Protein 3CNL (pdb70)

B-factor: mean 34.76, std 10.93, range [17.25, 78.48]

Structure (mmCIF, N/CA/C/O backbone):
data_3CNL
#
_entry.id   3CNL
#
_cell.length_a   35.132
_cell.length_b   75.150
_cell.length_c   104.919
_cell.angle_alpha   90.000
_cell.angle_beta   90.000
_cell.angle_gamma   90.000
#
_symmetry.space_group_name_H-M   'P 21 21 21'
#
loop_
_entity.id
_entity.type
_entity.pdbx_description
1 polymer 'Putative uncharacterized protein'
2 non-polymer 'PHOSPHOAMINOPHOSPHONIC ACID-GUANYLATE ESTER'
3 water water
#
loop_
_atom_site.group_PDB
_atom_site.id
_atom_site.type_symbol
_atom_site.label_atom_id
_atom_site.label_alt_id
_atom_site.label_comp_id
_atom_site.label_asym_id
_atom_site.label_entity_id
_atom_site.label_seq_id
_atom_site.pdbx_PDB_ins_code
_atom_site.Cartn_x
_atom_site.Cartn_y
_atom_site.Cartn_z
_atom_site.occupancy
_atom_site.B_iso_or_equiv
_atom_site.auth_seq_id
_atom_site.auth_comp_id
_atom_site.auth_asym_id
_atom_site.auth_atom_id
_atom_site.pdbx_PDB_model_num
ATOM 1 N N . GLU A 1 9 ? 0.922 8.194 19.059 1.00 69.05 9 GLU A N 1
ATOM 2 C CA . GLU A 1 9 ? 2.266 8.775 19.358 1.00 69.11 9 GLU A CA 1
ATOM 3 C C . GLU A 1 9 ? 2.178 9.924 20.361 1.00 69.08 9 GLU A C 1
ATOM 4 O O . GLU A 1 9 ? 3.067 10.093 21.205 1.00 69.15 9 GLU A O 1
ATOM 10 N N . LYS A 1 10 ? 1.100 10.702 20.255 1.00 68.81 10 LYS A N 1
ATOM 11 C CA . LYS A 1 10 ? 0.838 11.865 21.118 1.00 68.61 10 LYS A CA 1
ATOM 12 C C . LYS A 1 10 ? 0.743 11.571 22.623 1.00 68.37 10 LYS A C 1
ATOM 13 O O . LYS A 1 10 ? 0.856 12.484 23.444 1.00 6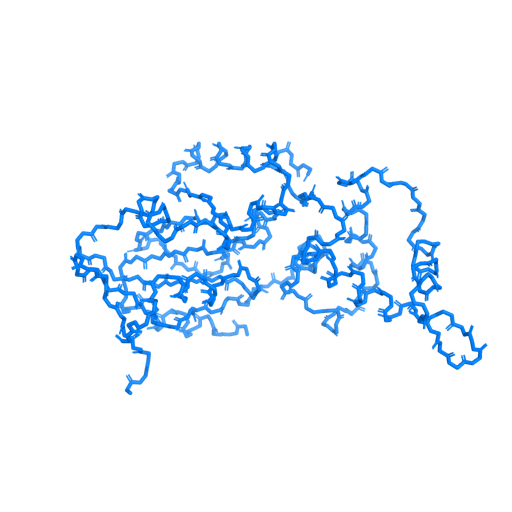8.37 10 LYS A O 1
ATOM 19 N N . ALA A 1 11 ? 0.564 10.297 22.976 1.00 68.14 11 ALA A N 1
ATOM 20 C CA . ALA A 1 11 ? 0.508 9.865 24.376 1.00 67.68 11 ALA A CA 1
ATOM 21 C C . ALA A 1 11 ? 1.375 8.616 24.661 1.00 67.51 11 ALA A C 1
ATOM 22 O O . ALA A 1 11 ? 0.946 7.506 24.328 1.00 67.64 11 ALA A O 1
ATOM 24 N N . LYS A 1 12 ? 2.583 8.738 25.237 1.00 66.92 12 LYS A N 1
ATOM 25 C CA . LYS A 1 12 ? 3.375 9.970 25.523 1.00 66.32 12 LYS A CA 1
ATOM 26 C C . LYS A 1 12 ? 2.862 10.929 26.615 1.00 65.80 12 LYS A C 1
ATOM 27 O O . LYS A 1 12 ? 3.494 11.040 27.670 1.00 65.66 12 LYS A O 1
ATOM 33 N N . ARG A 1 13 ? 1.752 11.626 26.362 1.00 65.04 13 ARG A N 1
ATOM 34 C CA . ARG A 1 13 ? 1.090 12.418 27.403 1.00 64.62 13 ARG A CA 1
ATOM 35 C C . ARG A 1 13 ? 0.534 11.488 28.491 1.00 63.35 13 ARG A C 1
ATOM 36 O O . ARG A 1 13 ? 0.511 11.839 29.675 1.00 63.33 13 ARG A O 1
ATOM 44 N N . GLN A 1 14 ? 0.102 10.300 28.068 1.00 61.94 14 GLN A N 1
ATOM 45 C CA . GLN A 1 14 ? -0.394 9.268 28.965 1.00 60.77 14 GLN A CA 1
ATOM 46 C C . GLN A 1 14 ? 0.759 8.653 29.757 1.00 59.09 14 GLN A C 1
ATOM 47 O O . GLN A 1 14 ? 0.605 8.372 30.941 1.00 58.97 14 GLN A O 1
ATOM 53 N N . ILE A 1 15 ? 1.905 8.449 29.104 1.00 57.43 15 ILE A N 1
ATOM 54 C CA . ILE A 1 15 ? 3.112 7.980 29.794 1.00 55.71 15 ILE A CA 1
ATOM 55 C C . ILE A 1 15 ? 3.439 8.927 30.948 1.00 54.53 15 ILE A C 1
ATOM 56 O O . ILE A 1 15 ? 3.742 8.471 32.042 1.00 54.27 15 ILE A O 1
ATOM 61 N N . LYS A 1 16 ? 3.355 10.236 30.698 1.00 53.24 16 LYS A N 1
ATOM 62 C CA . LYS A 1 16 ? 3.512 11.255 31.745 1.00 51.99 16 LYS A CA 1
ATOM 63 C C . LYS A 1 16 ? 2.506 11.086 32.893 1.00 50.59 16 LYS A C 1
ATOM 64 O O . LYS A 1 16 ? 2.867 11.226 34.055 1.00 50.53 16 LYS A O 1
ATOM 70 N N . ASP A 1 17 ? 1.256 10.769 32.560 1.00 49.15 17 ASP A N 1
ATOM 71 C CA . ASP A 1 17 ? 0.231 10.479 33.571 1.00 47.76 17 ASP A CA 1
ATOM 72 C C . ASP A 1 17 ? 0.552 9.217 34.361 1.00 46.31 17 ASP A C 1
ATOM 73 O O . ASP A 1 17 ? 0.241 9.122 35.553 1.00 46.29 17 ASP A O 1
ATOM 78 N N . LEU A 1 18 ? 1.160 8.236 33.702 1.00 44.35 18 LEU A N 1
ATOM 79 C CA . LEU A 1 18 ? 1.500 6.985 34.388 1.00 42.65 18 LEU A CA 1
ATOM 80 C C . LEU A 1 18 ? 2.731 7.198 35.257 1.00 41.29 18 LEU A C 1
ATOM 81 O O . LEU A 1 18 ? 2.841 6.616 36.331 1.00 40.83 18 LEU A O 1
ATOM 86 N N . LEU A 1 19 ? 3.637 8.047 34.780 1.00 40.06 19 LEU A N 1
ATOM 87 C CA . LEU A 1 19 ? 4.902 8.346 35.454 1.00 39.43 19 LEU A CA 1
ATOM 88 C C . LEU A 1 19 ? 4.703 9.002 36.810 1.00 39.19 19 LEU A C 1
ATOM 89 O O . LEU A 1 19 ? 5.519 8.817 37.718 1.00 38.99 19 LEU A O 1
ATOM 94 N N . ARG A 1 20 ? 3.625 9.774 36.949 1.00 38.54 20 ARG A N 1
ATOM 95 C CA . ARG A 1 20 ? 3.373 10.495 38.198 1.00 38.37 20 ARG A CA 1
ATOM 96 C C . ARG A 1 20 ? 3.085 9.537 39.352 1.00 37.32 20 ARG A C 1
ATOM 97 O O . ARG A 1 20 ? 3.264 9.886 40.515 1.00 37.27 20 ARG A O 1
ATOM 105 N N . LEU A 1 21 ? 2.637 8.327 39.012 1.00 36.00 21 LEU A N 1
ATOM 106 C CA . LEU A 1 21 ? 2.314 7.302 40.007 1.00 34.64 21 LEU A CA 1
ATOM 107 C C . LEU A 1 21 ? 3.542 6.594 40.578 1.00 33.32 21 LEU A C 1
ATOM 108 O O . LEU A 1 21 ? 3.443 5.872 41.583 1.00 32.20 21 LEU A O 1
ATOM 113 N N . VAL A 1 22 ? 4.698 6.791 39.943 1.00 32.06 22 VAL A N 1
ATOM 114 C CA . VAL A 1 22 ? 5.856 5.932 40.216 1.00 30.75 22 VAL A CA 1
ATOM 115 C C . VAL A 1 22 ? 7.102 6.697 40.554 1.00 29.78 22 VAL A C 1
ATOM 116 O O . VAL A 1 22 ? 7.193 7.887 40.300 1.00 30.30 22 VAL A O 1
ATOM 120 N N . ASN A 1 23 ? 8.074 5.991 41.117 1.00 28.88 23 ASN A N 1
ATOM 121 C CA . ASN A 1 23 ? 9.369 6.564 41.439 1.00 28.13 23 ASN A CA 1
ATOM 122 C C . ASN A 1 23 ? 10.511 5.797 40.767 1.00 27.56 23 ASN A C 1
ATOM 123 O O . ASN A 1 23 ? 11.664 6.204 40.854 1.00 27.54 23 ASN A O 1
ATOM 128 N N . THR A 1 24 ? 10.158 4.694 40.101 1.00 26.72 24 THR A N 1
ATOM 129 C CA . THR A 1 24 ? 11.098 3.815 39.420 1.00 26.10 24 THR A CA 1
ATOM 130 C C . THR A 1 24 ? 10.527 3.396 38.048 1.00 25.79 24 THR A C 1
ATOM 131 O O . THR A 1 24 ? 9.319 3.190 37.907 1.00 25.22 24 THR A O 1
ATOM 135 N N . VAL A 1 25 ? 11.421 3.264 37.065 1.00 25.37 25 VAL A N 1
ATOM 136 C CA . VAL A 1 25 ? 11.110 2.903 35.680 1.00 24.65 25 VAL A CA 1
ATOM 137 C C . VAL A 1 25 ? 12.051 1.785 35.215 1.00 24.58 25 VAL A C 1
ATOM 138 O O . VAL A 1 25 ? 13.281 1.935 35.281 1.00 23.01 25 VAL A O 1
ATOM 142 N N . VAL A 1 26 ? 11.453 0.682 34.753 1.00 23.95 26 VAL A N 1
ATOM 143 C CA . VAL A 1 26 ? 12.177 -0.388 34.060 1.00 23.79 26 VAL A CA 1
ATOM 144 C C . VAL A 1 26 ? 11.917 -0.224 32.558 1.00 23.53 26 VAL A C 1
ATOM 145 O O . VAL A 1 26 ? 10.788 -0.415 32.060 1.00 22.58 26 VAL A O 1
ATOM 149 N N . GLU A 1 27 ? 12.962 0.198 31.860 1.00 23.54 27 GLU A N 1
ATOM 150 C CA . GLU A 1 27 ? 12.908 0.384 30.419 1.00 23.91 27 GLU A CA 1
ATOM 151 C C . GLU A 1 27 ? 13.260 -0.945 29.741 1.00 22.95 27 GLU A C 1
ATOM 152 O O . GLU A 1 27 ? 14.404 -1.417 29.790 1.00 22.49 27 GLU A O 1
ATOM 158 N N . VAL A 1 28 ? 12.251 -1.554 29.133 1.00 21.86 28 VAL A N 1
ATOM 159 C CA . VAL A 1 28 ? 12.413 -2.844 28.473 1.00 21.54 28 VAL A CA 1
ATOM 160 C C . VAL A 1 28 ? 12.808 -2.635 26.995 1.00 21.06 28 VAL A C 1
ATOM 161 O O . VAL A 1 28 ? 11.984 -2.228 26.153 1.00 20.68 28 VAL A O 1
ATOM 165 N N . ARG A 1 29 ? 14.081 -2.921 26.714 1.00 19.41 29 ARG A N 1
ATOM 166 C CA . ARG A 1 29 ? 14.665 -2.784 25.389 1.00 18.64 29 ARG A CA 1
ATOM 167 C C . ARG A 1 29 ? 14.959 -4.174 24.855 1.00 19.11 29 ARG A C 1
ATOM 168 O O . ARG A 1 29 ? 15.013 -5.120 25.629 1.00 19.06 29 ARG A O 1
ATOM 176 N N . ASP A 1 30 ? 15.140 -4.289 23.545 1.00 19.81 30 ASP A N 1
ATOM 177 C CA . ASP A 1 30 ? 15.597 -5.528 22.907 1.00 20.73 30 ASP A CA 1
ATOM 178 C C . ASP A 1 30 ? 17.128 -5.417 22.883 1.00 20.64 30 ASP A C 1
ATOM 179 O O . ASP A 1 30 ? 17.664 -4.410 22.435 1.00 21.42 30 ASP A O 1
ATOM 184 N N . ALA A 1 31 ? 17.826 -6.429 23.407 1.00 20.50 31 ALA A N 1
ATOM 185 C CA . ALA A 1 31 ? 19.297 -6.462 23.424 1.00 20.17 31 ALA A CA 1
ATOM 186 C C . ALA A 1 31 ? 19.907 -6.479 22.031 1.00 19.74 31 ALA A C 1
ATOM 187 O O . ALA A 1 31 ? 21.083 -6.141 21.846 1.00 19.57 31 ALA A O 1
ATOM 189 N N . ARG A 1 32 ? 19.129 -6.886 21.035 1.00 19.94 32 ARG A N 1
ATOM 190 C CA . ARG A 1 32 ? 19.654 -6.925 19.649 1.00 19.68 32 ARG A CA 1
ATOM 191 C C . ARG A 1 32 ? 19.737 -5.529 19.019 1.00 20.76 32 ARG A C 1
ATOM 192 O O . ARG A 1 32 ? 20.466 -5.291 18.028 1.00 20.60 32 ARG A O 1
ATOM 200 N N . ALA A 1 33 ? 18.985 -4.597 19.592 1.00 20.94 33 ALA A N 1
ATOM 201 C CA . ALA A 1 33 ? 18.955 -3.227 19.079 1.00 20.95 33 ALA A CA 1
ATOM 202 C C . ALA A 1 33 ? 18.720 -2.253 20.229 1.00 21.67 33 ALA A C 1
ATOM 203 O O . ALA A 1 33 ? 17.640 -1.694 20.327 1.00 22.02 33 ALA A O 1
ATOM 205 N N . PRO A 1 34 ? 19.704 -2.082 21.136 1.00 22.20 34 PRO A N 1
ATOM 206 C CA . PRO A 1 34 ? 19.489 -1.214 22.309 1.00 22.94 34 PRO A CA 1
ATOM 207 C C . PRO A 1 34 ? 19.268 0.266 22.076 1.00 23.75 34 PRO A C 1
ATOM 208 O O . PRO A 1 34 ? 18.598 0.892 22.901 1.00 24.09 34 PRO A O 1
ATOM 212 N N . PHE A 1 35 ? 19.830 0.843 21.009 1.00 24.71 35 PHE A N 1
ATOM 213 C CA . PHE A 1 35 ? 19.545 2.243 20.713 1.00 25.10 35 PHE A CA 1
ATOM 214 C C . PHE A 1 35 ? 18.166 2.353 20.062 1.00 24.46 35 PHE A C 1
ATOM 215 O O . PHE A 1 35 ? 17.328 3.156 20.486 1.00 24.00 35 PHE A O 1
ATOM 223 N N . ALA A 1 36 ? 17.914 1.519 19.058 1.00 22.94 36 ALA A N 1
ATOM 224 C CA . ALA A 1 36 ? 16.667 1.591 18.335 1.00 22.59 36 ALA A CA 1
ATOM 225 C C . ALA A 1 36 ? 15.490 1.478 19.274 1.00 22.45 36 ALA A C 1
ATOM 226 O O . ALA A 1 36 ? 14.517 2.214 19.110 1.00 22.75 36 ALA A O 1
ATOM 228 N N . THR A 1 37 ? 15.582 0.578 20.265 1.00 22.53 37 THR A N 1
ATOM 229 C CA . THR A 1 37 ? 14.473 0.287 21.189 1.00 22.92 37 THR A CA 1
ATOM 230 C C . THR A 1 37 ? 14.532 1.074 22.521 1.00 24.36 37 THR A C 1
ATOM 231 O O . THR A 1 37 ? 13.845 0.730 23.482 1.00 23.53 37 THR A O 1
ATOM 235 N N . SER A 1 38 ? 15.327 2.136 22.547 1.00 25.81 38 SER A N 1
ATOM 236 C CA . SER A 1 38 ? 15.424 3.005 23.710 1.00 28.56 38 SER A CA 1
ATOM 237 C C . SER A 1 38 ? 14.166 3.840 23.769 1.00 30.96 38 SER A C 1
ATOM 238 O O . SER A 1 38 ? 13.556 4.113 22.730 1.00 30.88 38 SER A O 1
ATOM 241 N N . ALA A 1 39 ? 13.777 4.275 24.964 1.00 34.11 39 ALA A N 1
ATOM 242 C CA . ALA A 1 39 ? 12.547 5.060 25.104 1.00 37.60 39 ALA A CA 1
ATOM 243 C C . ALA A 1 39 ? 12.817 6.551 24.930 1.00 40.43 39 ALA A C 1
ATOM 244 O O . ALA A 1 39 ? 12.449 7.363 25.783 1.00 41.66 39 ALA A O 1
ATOM 246 N N . TYR A 1 40 ? 13.481 6.901 23.833 1.00 43.18 40 TYR A N 1
ATOM 247 C CA . TYR A 1 40 ? 13.768 8.288 23.479 1.00 45.67 40 TYR A CA 1
ATOM 248 C C . TYR A 1 40 ? 12.449 9.037 23.297 1.00 46.59 40 TYR A C 1
ATOM 249 O O . TYR A 1 40 ? 11.505 8.513 22.701 1.00 46.97 40 TYR A O 1
ATOM 258 N N . GLY A 1 41 ? 12.378 10.253 23.833 1.00 47.63 41 GLY A N 1
ATOM 259 C CA . GLY A 1 41 ? 11.164 11.054 23.744 1.00 48.45 41 GLY A CA 1
ATOM 260 C C . GLY A 1 41 ? 10.572 11.346 25.106 1.00 49.31 41 GLY A C 1
ATOM 261 O O . GLY A 1 41 ? 10.148 12.476 25.371 1.00 49.99 41 GLY A O 1
ATOM 262 N N . VAL A 1 42 ? 10.546 10.334 25.972 1.00 49.57 42 VAL A N 1
ATOM 263 C CA . VAL A 1 42 ? 9.958 10.472 27.306 1.00 49.71 42 VAL A CA 1
ATOM 264 C C . VAL A 1 42 ? 11.046 10.707 28.371 1.00 49.61 42 VAL A C 1
ATOM 265 O O . VAL A 1 42 ? 12.119 10.107 28.328 1.00 49.66 42 VAL A O 1
ATOM 269 N N . ASP A 1 43 ? 10.761 11.619 29.295 1.00 49.46 43 ASP A N 1
ATOM 270 C CA . ASP A 1 43 ? 11.721 12.066 30.295 1.00 49.49 43 ASP A CA 1
ATOM 271 C C . ASP A 1 43 ? 11.606 11.208 31.553 1.00 48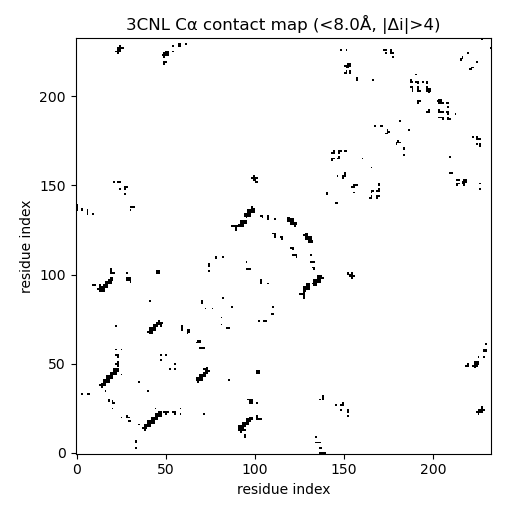.82 43 ASP A C 1
ATOM 272 O O . ASP A 1 43 ? 10.584 11.242 32.234 1.00 48.51 43 ASP A O 1
ATOM 277 N N . PHE A 1 44 ? 12.659 10.434 31.829 1.00 48.59 44 PHE A N 1
ATOM 278 C CA . PHE A 1 44 ? 12.762 9.589 33.028 1.00 48.06 44 PHE A CA 1
ATOM 279 C C . PHE A 1 44 ? 13.817 10.121 33.995 1.00 48.36 44 PHE A C 1
ATOM 280 O O . PHE A 1 44 ? 14.244 9.391 34.897 1.00 48.58 44 PHE A O 1
ATOM 288 N N . SER A 1 45 ? 14.266 11.363 33.807 1.00 48.36 45 SER A N 1
ATOM 289 C CA . SER A 1 45 ? 15.361 11.911 34.635 1.00 48.11 45 SER A CA 1
ATOM 290 C C . SER A 1 45 ? 14.998 12.182 36.115 1.00 47.34 45 SER A C 1
ATOM 291 O O . SER A 1 45 ? 15.889 12.397 36.943 1.00 47.64 45 SER A O 1
ATOM 294 N N . ARG A 1 46 ? 13.704 12.161 36.444 1.00 46.17 46 ARG A N 1
ATOM 295 C CA . ARG A 1 46 ? 13.249 12.347 37.835 1.00 45.30 46 ARG A CA 1
ATOM 296 C C . ARG A 1 46 ? 12.968 11.009 38.558 1.00 43.33 46 ARG A C 1
ATOM 297 O O . ARG A 1 46 ? 12.589 10.987 39.736 1.00 43.33 46 ARG A O 1
ATOM 305 N N . LYS A 1 47 ? 13.155 9.902 37.838 1.00 40.93 47 LYS A N 1
ATOM 306 C CA . LYS A 1 47 ? 12.877 8.565 38.363 1.00 38.28 47 LYS A CA 1
ATOM 307 C C . LYS A 1 47 ? 14.138 7.739 38.396 1.00 36.58 47 LYS A C 1
ATOM 308 O O . LYS A 1 47 ? 15.100 8.046 37.695 1.00 36.52 47 LYS A O 1
ATOM 314 N N . GLU A 1 48 ? 14.130 6.687 39.210 1.00 34.62 48 GLU A N 1
ATOM 315 C CA . GLU A 1 48 ? 15.193 5.693 39.184 1.00 32.95 48 GLU A CA 1
ATOM 316 C C . GLU A 1 48 ? 14.945 4.788 37.983 1.00 31.17 48 GLU A C 1
ATOM 317 O O . GLU A 1 48 ? 13.938 4.080 37.929 1.00 30.58 48 GLU A O 1
ATOM 323 N N . THR A 1 49 ? 15.856 4.820 37.019 1.00 29.37 49 THR A N 1
ATOM 324 C CA . THR A 1 49 ? 15.667 4.092 35.763 1.00 28.07 49 THR A CA 1
ATOM 325 C C . THR A 1 49 ? 16.622 2.899 35.674 1.00 27.78 49 THR A C 1
ATOM 326 O O . THR A 1 49 ? 17.817 3.029 35.934 1.00 27.26 49 THR A O 1
ATOM 330 N N . ILE A 1 50 ? 16.058 1.741 35.338 1.00 26.66 50 ILE A N 1
ATOM 331 C CA . ILE A 1 50 ? 16.830 0.531 35.053 1.00 26.34 50 ILE A CA 1
ATOM 332 C C . ILE A 1 50 ? 16.684 0.210 33.557 1.00 25.51 50 ILE A C 1
ATOM 333 O O . ILE A 1 50 ? 15.566 0.086 33.053 1.00 25.60 50 ILE A O 1
ATOM 338 N N . ILE A 1 51 ? 17.801 0.098 32.847 1.00 24.78 51 ILE A N 1
ATOM 339 C CA . ILE A 1 51 ? 17.767 -0.350 31.443 1.00 23.82 51 ILE A CA 1
ATOM 340 C C . ILE A 1 51 ? 17.838 -1.868 31.433 1.00 23.16 51 ILE A C 1
ATOM 341 O O . ILE A 1 51 ? 18.808 -2.446 31.913 1.00 23.58 51 ILE A O 1
ATOM 346 N N . LEU A 1 52 ? 16.786 -2.504 30.933 1.00 21.84 52 LEU A N 1
ATOM 347 C CA . LEU A 1 52 ? 16.731 -3.939 30.868 1.00 21.13 52 LEU A CA 1
ATOM 348 C C . LEU A 1 52 ? 16.925 -4.367 29.410 1.00 20.74 52 LEU A C 1
ATOM 349 O O . LEU A 1 52 ? 16.160 -3.970 28.527 1.00 18.98 52 LEU A O 1
ATOM 354 N N . LEU A 1 53 ? 17.974 -5.148 29.157 1.00 20.65 53 LEU A N 1
ATOM 355 C CA . LEU A 1 53 ? 18.251 -5.609 27.798 1.00 20.60 53 LEU A CA 1
ATOM 356 C C . LEU A 1 53 ? 17.636 -6.976 27.657 1.00 20.69 53 LEU A C 1
ATOM 357 O O . LEU A 1 53 ? 18.212 -7.963 28.106 1.00 20.68 53 LEU A O 1
ATOM 362 N N . ASN A 1 54 ? 16.442 -7.034 27.060 1.00 20.29 54 ASN A N 1
ATOM 363 C CA . ASN A 1 54 ? 15.661 -8.259 27.064 1.00 20.82 54 ASN A CA 1
ATOM 364 C C . ASN A 1 54 ? 15.987 -9.163 25.857 1.00 21.14 54 ASN A C 1
ATOM 365 O O . ASN A 1 54 ? 16.644 -8.717 24.926 1.00 21.06 54 ASN A O 1
ATOM 370 N N . LYS A 1 55 ? 15.499 -10.403 25.885 1.00 21.55 55 LYS A N 1
ATOM 371 C CA . LYS A 1 55 ? 15.622 -11.371 24.773 1.00 21.97 55 LYS A CA 1
ATOM 372 C C . LYS A 1 55 ? 17.085 -11.745 24.450 1.00 23.04 55 LYS A C 1
ATOM 373 O O . LYS A 1 55 ? 17.413 -12.015 23.280 1.00 22.62 55 LYS A O 1
ATOM 379 N N . VAL A 1 56 ? 17.957 -11.792 25.471 1.00 23.88 56 VAL A N 1
ATOM 380 C CA . VAL A 1 56 ? 19.390 -12.124 25.244 1.00 23.96 56 VAL A CA 1
ATOM 381 C C . VAL A 1 56 ? 19.571 -13.523 24.636 1.00 24.98 56 VAL A C 1
ATOM 382 O O . VAL A 1 56 ? 20.619 -13.855 24.013 1.00 24.14 56 VAL A O 1
ATOM 386 N N . ASP A 1 57 ? 18.532 -14.333 24.785 1.00 25.31 57 ASP A N 1
ATOM 387 C CA . ASP A 1 57 ? 18.563 -15.701 24.272 1.00 26.17 57 ASP A CA 1
ATOM 388 C C . ASP A 1 57 ? 18.605 -15.786 22.736 1.00 26.55 57 ASP A C 1
ATOM 389 O O . ASP A 1 57 ? 19.125 -16.762 22.183 1.00 27.43 57 ASP A O 1
ATOM 394 N N . ILE A 1 58 ? 18.097 -14.751 22.058 1.00 25.89 58 ILE A N 1
ATOM 395 C CA . ILE A 1 58 ? 18.087 -14.690 20.594 1.00 24.10 58 ILE A CA 1
ATOM 396 C C . ILE A 1 58 ? 19.013 -13.581 20.052 1.00 24.66 58 ILE A C 1
ATOM 397 O O . ILE A 1 58 ? 19.010 -13.287 18.842 1.00 24.44 58 ILE A O 1
ATOM 402 N N . ALA A 1 59 ? 19.822 -13.011 20.947 1.00 24.01 59 ALA A N 1
ATOM 403 C CA . ALA A 1 59 ? 20.791 -11.958 20.611 1.00 24.93 59 ALA A CA 1
ATOM 404 C C . ALA A 1 59 ? 22.193 -12.533 20.512 1.00 26.03 59 ALA A C 1
ATOM 405 O O . ALA A 1 59 ? 22.496 -13.543 21.137 1.00 25.83 59 ALA A O 1
ATOM 407 N N . ASP A 1 60 ? 23.058 -11.860 19.755 1.00 27.54 60 ASP A N 1
ATOM 408 C CA . ASP A 1 60 ? 24.480 -12.220 19.733 1.00 28.37 60 ASP A CA 1
ATOM 409 C C . ASP A 1 60 ? 25.155 -11.901 21.071 1.00 29.00 60 ASP A C 1
ATOM 410 O O . ASP A 1 60 ? 25.306 -10.736 21.436 1.00 29.03 60 ASP A O 1
ATOM 415 N N . GLU A 1 61 ? 25.592 -12.952 21.771 1.00 30.08 61 GLU A N 1
ATOM 416 C CA . GLU A 1 61 ? 26.132 -12.848 23.129 1.00 30.78 61 GLU A CA 1
ATOM 417 C C . GLU A 1 61 ? 27.313 -11.885 23.258 1.00 30.64 61 GLU A C 1
ATOM 418 O O . GLU A 1 61 ? 27.379 -11.099 24.199 1.00 30.18 61 GLU A O 1
ATOM 424 N N . LYS A 1 62 ? 28.214 -11.917 22.285 1.00 30.63 62 LYS A N 1
ATOM 425 C CA . LYS A 1 62 ? 29.347 -11.004 22.238 1.00 31.09 62 LYS A CA 1
ATOM 426 C C . LYS A 1 62 ? 28.917 -9.530 22.166 1.00 30.47 62 LYS A C 1
ATOM 427 O O . LYS A 1 62 ? 29.446 -8.682 22.877 1.00 30.35 62 LYS A O 1
ATOM 433 N N . THR A 1 63 ? 27.949 -9.241 21.301 1.00 29.98 63 THR A N 1
ATOM 434 C CA . THR A 1 63 ? 27.426 -7.887 21.116 1.00 28.88 63 THR A CA 1
ATOM 435 C C . THR A 1 63 ? 26.664 -7.417 22.381 1.00 28.44 63 THR A C 1
ATOM 436 O O . THR A 1 63 ? 26.777 -6.262 22.778 1.00 28.12 63 THR A O 1
ATOM 440 N N . THR A 1 64 ? 25.901 -8.316 22.999 1.00 27.83 64 THR A N 1
ATOM 441 C CA . THR A 1 64 ? 25.193 -7.996 24.248 1.00 28.08 64 THR A CA 1
ATOM 442 C C . THR A 1 64 ? 26.166 -7.579 25.344 1.00 28.82 64 THR A C 1
ATOM 443 O O . THR A 1 64 ? 25.948 -6.567 26.002 1.00 28.96 64 THR A O 1
ATOM 447 N N . LYS A 1 65 ? 27.234 -8.349 25.545 1.00 28.94 65 LYS A N 1
ATOM 448 C CA . LYS A 1 65 ? 28.243 -7.943 26.530 1.00 29.54 65 LYS A CA 1
ATOM 449 C C . LYS A 1 65 ? 28.796 -6.548 26.247 1.00 29.28 65 LYS A C 1
ATOM 450 O O . LYS A 1 65 ? 28.952 -5.743 27.173 1.00 30.45 65 LYS A O 1
ATOM 456 N N . LYS A 1 66 ? 29.078 -6.238 24.989 1.00 28.54 66 LYS A N 1
ATOM 457 C CA . LYS A 1 66 ? 29.565 -4.896 24.650 1.00 28.17 66 LYS A CA 1
ATOM 458 C C . LYS A 1 66 ? 28.553 -3.806 24.972 1.00 27.59 66 LYS A C 1
ATOM 459 O O . LYS A 1 66 ? 28.921 -2.673 25.318 1.00 26.71 66 LYS A O 1
ATOM 465 N N . TRP A 1 67 ? 27.269 -4.125 24.814 1.00 26.66 67 TRP A N 1
ATOM 466 C CA . TRP A 1 67 ? 26.224 -3.177 25.199 1.00 25.84 67 TRP A CA 1
ATOM 467 C C . TRP A 1 67 ? 26.205 -2.954 26.709 1.00 26.01 67 TRP A C 1
ATOM 468 O O . TRP A 1 67 ? 26.099 -1.810 27.164 1.00 25.60 67 TRP A O 1
ATOM 479 N N . VAL A 1 68 ? 26.314 -4.026 27.488 1.00 26.72 68 VAL A N 1
ATOM 480 C CA . VAL A 1 68 ? 26.372 -3.886 28.959 1.00 28.16 68 VAL A CA 1
ATOM 481 C C . VAL A 1 68 ? 27.497 -2.935 29.346 1.00 29.20 68 VAL A C 1
ATOM 482 O O . VAL A 1 68 ? 27.279 -2.018 30.126 1.00 29.22 68 VAL A O 1
ATOM 486 N N . GLU A 1 69 ? 28.684 -3.145 28.773 1.00 30.66 69 GLU A N 1
ATOM 487 C CA . GLU A 1 69 ? 29.880 -2.341 29.079 1.00 31.94 69 GLU A CA 1
ATOM 488 C C . GLU A 1 69 ? 29.702 -0.899 28.712 1.00 32.33 69 GLU A C 1
ATOM 489 O O . GLU A 1 69 ? 30.069 -0.005 29.479 1.00 32.86 69 GLU A O 1
ATOM 495 N N . PHE A 1 70 ? 29.137 -0.683 27.523 1.00 32.14 70 PHE A N 1
ATOM 496 C CA . PHE A 1 70 ? 28.782 0.639 27.055 1.00 32.21 70 PHE A CA 1
ATOM 497 C C . PHE A 1 70 ? 27.886 1.383 28.053 1.00 32.29 70 PHE A C 1
ATOM 498 O O . PHE A 1 70 ? 28.144 2.548 28.349 1.00 32.08 70 PHE A O 1
ATOM 506 N N . PHE A 1 71 ? 26.818 0.736 28.536 1.00 32.03 71 PHE A N 1
ATOM 507 C CA . PHE A 1 71 ? 25.898 1.416 29.454 1.00 32.09 71 PHE A CA 1
ATOM 508 C C . PHE A 1 71 ? 26.517 1.613 30.836 1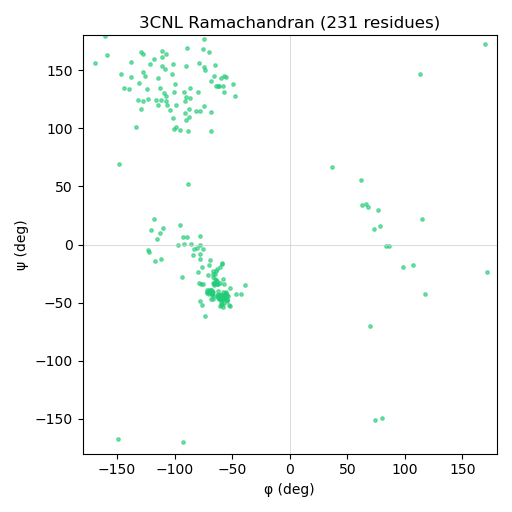.00 32.95 71 PHE A C 1
ATOM 509 O O . PHE A 1 71 ? 26.360 2.684 31.434 1.00 33.26 71 PHE A O 1
ATOM 517 N N . LYS A 1 72 ? 27.235 0.601 31.327 1.00 33.65 72 LYS A N 1
ATOM 518 C CA . LYS A 1 72 ? 27.993 0.736 32.593 1.00 34.80 72 LYS A CA 1
ATOM 519 C C . LYS A 1 72 ? 28.966 1.927 32.531 1.00 35.12 72 LYS A C 1
ATOM 520 O O . LYS A 1 72 ? 29.059 2.716 33.466 1.00 34.88 72 LYS A O 1
ATOM 526 N N . LYS A 1 73 ? 29.646 2.086 31.402 1.00 36.14 73 LYS A N 1
ATOM 527 C CA . LYS A 1 73 ? 30.554 3.211 31.211 1.00 36.84 73 LYS A CA 1
ATOM 528 C C . LYS A 1 73 ? 29.856 4.561 31.153 1.00 37.58 73 LYS A C 1
ATOM 529 O O . LYS A 1 73 ? 30.449 5.566 31.528 1.00 37.75 73 LYS A O 1
ATOM 535 N N . GLN A 1 74 ? 28.598 4.591 30.714 1.00 38.04 74 GLN A N 1
ATOM 536 C CA . GLN A 1 74 ? 27.794 5.820 30.783 1.00 38.18 74 GLN A CA 1
ATOM 537 C C . GLN A 1 74 ? 27.256 6.100 32.195 1.00 37.73 74 GLN A C 1
ATOM 538 O O . GLN A 1 74 ? 26.557 7.098 32.413 1.00 38.30 74 GLN A O 1
ATOM 544 N N . GLY A 1 75 ? 27.571 5.221 33.140 1.00 36.78 75 GLY A N 1
ATOM 545 C CA . GLY A 1 75 ? 27.089 5.333 34.515 1.00 36.18 75 GLY A CA 1
ATOM 546 C C . GLY A 1 75 ? 25.638 4.894 34.634 1.00 35.82 75 GLY A C 1
ATOM 547 O O . GLY A 1 75 ? 24.892 5.388 35.489 1.00 35.77 75 GLY A O 1
ATOM 548 N N . LYS A 1 76 ? 25.225 3.961 33.779 1.00 34.74 76 LYS A N 1
ATOM 549 C CA . LYS A 1 76 ? 23.814 3.592 33.742 1.00 34.34 76 LYS A CA 1
ATOM 550 C C . LYS A 1 76 ? 23.509 2.285 34.446 1.00 33.32 76 LYS A C 1
ATOM 551 O O . LYS A 1 76 ? 24.346 1.391 34.498 1.00 33.55 76 LYS A O 1
ATOM 557 N N . ARG A 1 77 ? 22.327 2.211 35.052 1.00 32.12 77 ARG A N 1
ATOM 558 C CA . ARG A 1 77 ? 21.878 0.978 35.683 1.00 30.99 77 ARG A CA 1
ATOM 559 C C . ARG A 1 77 ? 21.314 0.071 34.575 1.00 30.06 77 ARG A C 1
ATOM 560 O O . ARG A 1 77 ? 20.324 0.405 33.928 1.00 29.46 77 ARG A O 1
ATOM 568 N N . VAL A 1 78 ? 21.978 -1.057 34.345 1.00 29.02 78 VAL A N 1
ATOM 569 C CA . VAL A 1 78 ? 21.657 -1.932 33.228 1.00 27.52 78 VAL A CA 1
ATOM 570 C C . VAL A 1 78 ? 21.726 -3.382 33.653 1.00 27.31 78 VAL A C 1
ATOM 571 O O . VAL A 1 78 ? 22.675 -3.792 34.333 1.00 27.15 78 VAL A O 1
ATOM 575 N N . ILE A 1 79 ? 20.705 -4.142 33.259 1.00 25.81 79 ILE A N 1
ATOM 576 C CA . ILE A 1 79 ? 20.674 -5.582 33.454 1.00 24.79 79 ILE A CA 1
ATOM 577 C C . ILE A 1 79 ? 20.332 -6.252 32.133 1.00 25.15 79 ILE A C 1
ATOM 578 O O . ILE A 1 79 ? 19.884 -5.588 31.206 1.00 25.41 79 ILE A O 1
ATOM 583 N N . THR A 1 80 ? 20.542 -7.562 32.044 1.00 24.87 80 THR A N 1
ATOM 584 C CA . THR A 1 80 ? 20.142 -8.304 30.853 1.00 25.26 80 THR A CA 1
ATOM 585 C C . THR A 1 80 ? 19.303 -9.465 31.339 1.00 25.76 80 THR A C 1
ATOM 586 O O . THR A 1 80 ? 19.518 -9.947 32.445 1.00 25.67 80 THR A O 1
ATOM 590 N N . THR A 1 81 ? 18.333 -9.897 30.535 1.00 25.47 81 THR A N 1
ATOM 591 C CA . THR A 1 81 ? 17.487 -11.015 30.920 1.00 25.37 81 THR A CA 1
ATOM 592 C C . THR A 1 81 ? 16.819 -11.607 29.700 1.00 25.95 81 THR A C 1
ATOM 593 O O . THR A 1 81 ? 17.056 -11.159 28.586 1.00 24.90 81 THR A O 1
ATOM 597 N N . HIS A 1 82 ? 16.018 -12.648 29.918 1.00 27.28 82 HIS A N 1
ATOM 598 C CA . HIS A 1 82 ? 15.228 -13.270 28.864 1.00 28.24 82 HIS A CA 1
ATOM 599 C C . HIS A 1 82 ? 14.066 -14.030 29.487 1.00 29.04 82 HIS A C 1
ATOM 600 O O . HIS A 1 82 ? 14.052 -14.269 30.691 1.00 28.79 82 HIS A O 1
ATOM 607 N N . LYS A 1 83 ? 13.083 -14.345 28.651 1.00 30.06 83 LYS A N 1
ATOM 608 C CA . LYS A 1 83 ? 11.831 -15.048 28.975 1.00 31.74 83 LYS A CA 1
ATOM 609 C C . LYS A 1 83 ? 12.033 -16.230 29.927 1.00 32.48 83 LYS A C 1
ATOM 610 O O . LYS A 1 83 ? 11.243 -16.456 30.853 1.00 32.46 83 LYS A O 1
ATOM 616 N N . GLY A 1 84 ? 13.087 -16.999 29.661 1.00 33.29 84 GLY A N 1
ATOM 617 C CA . GLY A 1 84 ? 13.306 -18.285 30.323 1.00 34.14 84 GLY A CA 1
ATOM 618 C C . GLY A 1 84 ? 14.149 -18.232 31.579 1.00 34.39 84 GLY A C 1
ATOM 619 O O . GLY A 1 84 ? 14.404 -19.269 32.202 1.00 34.86 84 GLY A O 1
ATOM 620 N N . GLU A 1 85 ? 14.592 -17.030 31.938 1.00 34.22 85 GLU A N 1
ATOM 621 C CA . GLU A 1 85 ? 15.371 -16.809 33.153 1.00 34.39 85 GLU A CA 1
ATOM 622 C C . GLU A 1 85 ? 14.448 -16.760 34.370 1.00 34.38 85 GLU A C 1
ATOM 623 O O . GLU A 1 85 ? 13.443 -16.067 34.339 1.00 34.58 85 GLU A O 1
ATOM 629 N N . PRO A 1 86 ? 14.779 -17.502 35.449 1.00 34.58 86 PRO A N 1
ATOM 630 C CA . PRO A 1 86 ? 13.874 -17.637 36.606 1.00 34.57 86 PRO A CA 1
ATOM 631 C C . PRO A 1 86 ? 13.471 -16.305 37.252 1.00 34.06 86 PRO A C 1
ATOM 632 O O . PRO A 1 86 ? 14.275 -15.383 37.297 1.00 33.88 86 PRO A O 1
ATOM 636 N N . ARG A 1 87 ? 12.232 -16.228 37.736 1.00 34.10 87 ARG A N 1
ATOM 637 C CA . ARG A 1 87 ? 11.714 -15.063 38.480 1.00 34.22 87 ARG A CA 1
ATOM 638 C C . ARG A 1 87 ? 12.680 -14.577 39.570 1.00 34.27 87 ARG A C 1
ATOM 639 O O . ARG A 1 87 ? 12.930 -13.383 39.716 1.00 34.66 87 ARG A O 1
ATOM 647 N N . LYS A 1 88 ? 13.255 -15.522 40.300 1.00 34.41 88 LYS A N 1
ATOM 648 C CA . LYS A 1 88 ? 14.183 -15.245 41.393 1.00 34.22 88 LYS A CA 1
ATOM 649 C C . LYS A 1 88 ? 15.450 -14.522 40.941 1.00 33.20 88 LYS A C 1
ATOM 650 O O . LYS A 1 88 ? 15.964 -13.637 41.648 1.00 32.23 88 LYS A O 1
ATOM 656 N N . VAL A 1 89 ? 15.963 -14.926 39.776 1.00 32.70 89 VAL A N 1
ATOM 657 C CA . VAL A 1 89 ? 17.187 -14.351 39.195 1.00 32.61 89 VAL A CA 1
ATOM 658 C C . VAL A 1 89 ? 16.916 -12.925 38.688 1.00 31.94 89 VAL A C 1
ATOM 659 O O . VAL A 1 89 ? 17.743 -12.025 38.856 1.00 31.58 89 VAL A O 1
ATOM 663 N N . LEU A 1 90 ? 15.758 -12.744 38.058 1.00 31.55 90 LEU A N 1
ATOM 664 C CA . LEU A 1 90 ? 15.329 -11.424 37.570 1.00 31.26 90 LEU A CA 1
ATOM 665 C C . LEU A 1 90 ? 15.226 -10.434 38.719 1.00 31.07 90 LEU A C 1
ATOM 666 O O . LEU A 1 90 ? 15.743 -9.344 38.643 1.00 30.79 90 LEU A O 1
ATOM 671 N N . LEU A 1 91 ? 14.543 -10.827 39.786 1.00 32.08 91 LEU A N 1
ATOM 672 C CA . LEU A 1 91 ? 14.290 -9.929 40.908 1.00 32.13 91 LEU A CA 1
ATOM 673 C C . LEU A 1 91 ? 15.582 -9.555 41.604 1.00 32.56 91 LEU A C 1
ATOM 674 O O . LEU A 1 91 ? 15.754 -8.421 42.055 1.00 32.46 91 LEU A O 1
ATOM 679 N N . LYS A 1 92 ? 16.510 -10.504 41.646 1.00 33.29 92 LYS A N 1
ATOM 680 C CA . LYS A 1 92 ? 17.831 -10.282 42.231 1.00 33.36 92 LYS A CA 1
ATOM 681 C C . LYS A 1 92 ? 18.625 -9.294 41.396 1.00 33.00 92 LYS A C 1
ATOM 682 O O . LYS A 1 92 ? 19.299 -8.396 41.943 1.00 33.37 92 LYS A O 1
ATOM 688 N N . LYS A 1 93 ? 18.553 -9.455 40.071 1.00 32.28 93 LYS A N 1
ATOM 689 C CA . LYS A 1 93 ? 19.159 -8.492 39.138 1.00 30.66 93 LYS A CA 1
ATOM 690 C C . LYS A 1 93 ? 18.543 -7.109 39.282 1.00 30.06 93 LYS A C 1
ATOM 691 O O . LYS A 1 93 ? 19.259 -6.106 39.280 1.00 29.76 93 LYS A O 1
ATOM 697 N N . LEU A 1 94 ? 17.218 -7.043 39.394 1.00 29.29 94 LEU A N 1
ATOM 698 C CA . LEU A 1 94 ? 16.540 -5.746 39.505 1.00 29.24 94 LEU A CA 1
ATOM 699 C C . LEU A 1 94 ? 16.853 -5.061 40.835 1.00 30.09 94 LEU A C 1
ATOM 700 O O . LEU A 1 94 ? 17.057 -3.840 40.876 1.00 30.34 94 LEU A O 1
ATOM 705 N N . SER A 1 95 ? 16.910 -5.865 41.902 1.00 30.67 95 SER A N 1
ATOM 706 C CA . SER A 1 95 ? 17.155 -5.405 43.282 1.00 31.73 95 SER A CA 1
ATOM 707 C C . SER A 1 95 ? 16.512 -4.059 43.609 1.00 31.42 95 SER A C 1
ATOM 708 O O . SER A 1 95 ? 17.197 -3.060 43.820 1.00 31.50 95 SER A O 1
ATOM 711 N N . PHE A 1 96 ? 15.180 -4.059 43.620 1.00 30.92 96 PHE A N 1
ATOM 712 C CA . PHE A 1 96 ? 14.385 -2.871 43.887 1.00 30.92 96 PHE A CA 1
ATOM 713 C C . PHE A 1 96 ? 14.527 -2.409 45.328 1.00 31.44 96 PHE A C 1
ATOM 714 O O . PHE A 1 96 ? 14.542 -3.229 46.247 1.00 31.46 96 PHE A O 1
ATOM 722 N N . ASP A 1 97 ? 14.581 -1.092 45.504 1.00 31.91 97 ASP A N 1
ATOM 723 C CA . ASP A 1 97 ? 14.588 -0.447 46.811 1.00 32.90 97 ASP A CA 1
ATOM 724 C C . ASP A 1 97 ? 13.271 -0.710 47.502 1.00 33.11 97 ASP A C 1
ATOM 725 O O . ASP A 1 97 ? 12.269 -0.940 46.829 1.00 33.22 97 ASP A O 1
ATOM 730 N N . ARG A 1 98 ? 13.265 -0.666 48.839 1.00 33.32 98 ARG A N 1
ATOM 731 C CA . ARG A 1 98 ? 12.051 -0.911 49.645 1.00 33.44 98 ARG A CA 1
ATOM 732 C C . ARG A 1 98 ? 10.891 0.017 49.294 1.00 31.67 98 ARG A C 1
ATOM 733 O O . ARG A 1 98 ? 9.725 -0.379 49.349 1.00 31.91 98 ARG A O 1
ATOM 741 N N . LEU A 1 99 ? 11.202 1.244 48.928 1.00 30.47 99 LEU A N 1
ATOM 742 C CA . LEU A 1 99 ? 10.156 2.213 48.614 1.00 29.90 99 LEU A CA 1
ATOM 743 C C . LEU A 1 99 ? 9.728 2.218 47.146 1.00 28.83 99 LEU A C 1
ATOM 744 O O . LEU A 1 99 ? 8.938 3.072 46.753 1.00 27.46 99 LEU A O 1
ATOM 749 N N . ALA A 1 100 ? 10.239 1.273 46.341 1.00 28.46 100 ALA A N 1
ATOM 750 C CA . ALA A 1 100 ? 10.035 1.318 44.884 1.00 27.44 100 ALA A CA 1
ATOM 751 C C . ALA A 1 100 ? 8.568 1.174 44.511 1.00 27.19 100 ALA A C 1
ATOM 752 O O . ALA A 1 100 ? 7.833 0.357 45.078 1.00 26.78 100 ALA A O 1
ATOM 754 N N . ARG A 1 101 ? 8.154 2.012 43.571 1.00 26.86 101 ARG A N 1
ATOM 755 C CA . ARG A 1 101 ? 6.877 1.879 42.889 1.00 26.80 101 ARG A CA 1
ATOM 756 C C . ARG A 1 101 ? 7.245 1.954 41.418 1.00 25.88 101 ARG A C 1
ATOM 757 O O . ARG A 1 101 ? 7.766 2.953 40.962 1.00 25.35 101 ARG A O 1
ATOM 765 N N . VAL A 1 102 ? 6.999 0.871 40.695 1.00 25.17 102 VAL A 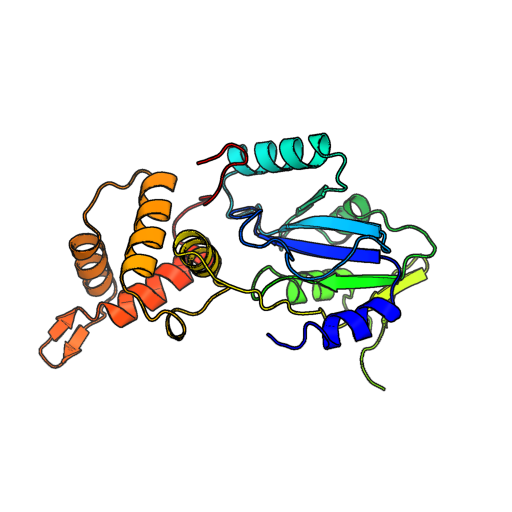N 1
ATOM 766 C CA . VAL A 1 102 ? 7.658 0.663 39.417 1.00 24.55 102 VAL A CA 1
ATOM 767 C C . VAL A 1 102 ? 6.686 0.732 38.231 1.00 23.69 102 VAL A C 1
ATOM 768 O O . VAL A 1 102 ? 5.598 0.162 38.277 1.00 23.47 102 VAL A O 1
ATOM 772 N N . LEU A 1 103 ? 7.096 1.445 37.184 1.00 23.54 103 LEU A N 1
ATOM 773 C CA . LEU A 1 103 ? 6.451 1.351 35.871 1.00 23.08 103 LEU A CA 1
ATOM 774 C C . LEU A 1 103 ? 7.374 0.593 34.922 1.00 23.28 103 LEU A C 1
ATOM 775 O O . LEU A 1 103 ? 8.560 0.910 34.777 1.00 22.03 103 LEU A O 1
ATOM 780 N N . ILE A 1 104 ? 6.816 -0.426 34.287 1.00 24.01 104 ILE A N 1
ATOM 781 C CA . ILE A 1 104 ? 7.476 -1.101 33.176 1.00 24.30 104 ILE A CA 1
ATOM 782 C C . ILE A 1 104 ? 7.123 -0.335 31.891 1.00 24.37 104 ILE A C 1
ATOM 783 O O . ILE A 1 104 ? 5.941 -0.155 31.592 1.00 24.69 104 ILE A O 1
ATOM 788 N N . VAL A 1 105 ? 8.127 0.091 31.120 1.00 23.74 105 VAL A N 1
ATOM 789 C CA . VAL A 1 105 ? 7.869 0.847 29.891 1.00 23.14 105 VAL A CA 1
ATOM 790 C C . VAL A 1 105 ? 8.766 0.407 28.708 1.00 23.10 105 VAL A C 1
ATOM 791 O O . VAL A 1 105 ? 9.855 -0.137 28.905 1.00 22.54 105 VAL A O 1
ATOM 795 N N . GLY A 1 106 ? 8.314 0.671 27.482 1.00 22.45 106 GLY A N 1
ATOM 796 C CA . GLY A 1 106 ? 9.124 0.344 26.294 1.00 22.16 106 GLY A CA 1
ATOM 797 C C . GLY A 1 106 ? 8.354 0.476 24.993 1.00 22.45 106 GLY A C 1
ATOM 798 O O . GLY A 1 106 ? 7.128 0.675 24.994 1.00 21.39 106 GLY A O 1
ATOM 799 N N . VAL A 1 107 ? 9.061 0.349 23.873 1.00 22.45 107 VAL A N 1
ATOM 800 C CA . VAL A 1 107 ? 8.370 0.402 22.572 1.00 22.31 107 VAL A CA 1
ATOM 801 C C . VAL A 1 107 ? 7.664 -0.932 22.403 1.00 22.64 107 VAL A C 1
ATOM 802 O O . VAL A 1 107 ? 7.920 -1.835 23.178 1.00 22.79 107 VAL A O 1
ATOM 806 N N . PRO A 1 108 ? 6.765 -1.057 21.407 1.00 23.24 108 PRO A N 1
ATOM 807 C CA . PRO A 1 108 ? 6.060 -2.310 21.217 1.00 23.31 108 PRO A CA 1
ATOM 808 C C . PRO A 1 108 ? 6.979 -3.521 21.042 1.00 23.28 108 PRO A C 1
ATOM 809 O O . PRO A 1 108 ? 8.067 -3.394 20.464 1.00 23.52 108 PRO A O 1
ATOM 813 N N . ASN A 1 109 ? 6.541 -4.657 21.585 1.00 22.79 109 ASN A N 1
ATOM 814 C CA . ASN A 1 109 ? 7.076 -6.002 21.298 1.00 22.84 109 ASN A CA 1
ATOM 815 C C . ASN A 1 109 ? 8.313 -6.435 22.068 1.00 22.09 109 ASN A C 1
ATOM 816 O O . ASN A 1 109 ? 8.777 -7.570 21.902 1.00 21.13 109 ASN A O 1
ATOM 821 N N . THR A 1 110 ? 8.834 -5.568 22.928 1.00 22.06 110 THR A N 1
ATOM 822 C CA . THR A 1 110 ? 10.146 -5.827 23.583 1.00 22.29 110 THR A CA 1
ATOM 823 C C . THR A 1 110 ? 10.082 -6.816 24.741 1.00 22.46 110 THR A C 1
ATOM 824 O O . THR A 1 110 ? 11.119 -7.195 25.272 1.00 21.98 110 THR A O 1
ATOM 828 N N . GLY A 1 111 ? 8.872 -7.205 25.148 1.00 22.92 111 GLY A N 1
ATOM 829 C CA . GLY A 1 111 ? 8.701 -8.257 26.168 1.00 23.85 111 GLY A CA 1
ATOM 830 C C . GLY A 1 111 ? 8.070 -7.818 27.491 1.00 25.00 111 GLY A C 1
ATOM 831 O O . GLY A 1 111 ? 8.225 -8.506 28.505 1.00 24.78 111 GLY A O 1
ATOM 832 N N . LYS A 1 112 ? 7.337 -6.705 27.473 1.00 25.22 112 LYS A N 1
ATOM 833 C CA . LYS A 1 112 ? 6.865 -6.057 28.702 1.00 26.10 112 LYS A CA 1
ATOM 834 C C . LYS A 1 112 ? 5.784 -6.849 29.431 1.00 27.38 112 LYS A C 1
ATOM 835 O O . LYS A 1 112 ? 5.825 -6.961 30.666 1.00 27.71 112 LYS A O 1
ATOM 841 N N . SER A 1 113 ? 4.832 -7.400 28.671 1.00 27.70 113 SER A N 1
ATOM 842 C CA . SER A 1 113 ? 3.742 -8.209 29.227 1.00 28.62 113 SER A CA 1
ATOM 843 C C . SER A 1 113 ? 4.274 -9.508 29.825 1.00 28.71 113 SER A C 1
ATOM 844 O O . SER A 1 113 ? 3.844 -9.934 30.899 1.00 28.52 113 SER A O 1
ATOM 847 N N . THR A 1 114 ? 5.233 -10.103 29.124 1.00 28.33 114 THR A N 1
ATOM 848 C CA . THR A 1 114 ? 5.917 -11.295 29.563 1.00 28.84 114 THR A CA 1
ATOM 849 C C . THR A 1 114 ? 6.663 -11.062 30.881 1.00 29.62 114 THR A C 1
ATOM 850 O O . THR A 1 114 ? 6.574 -11.879 31.802 1.00 30.35 114 THR A O 1
ATOM 854 N N . ILE A 1 115 ? 7.383 -9.952 30.981 1.00 29.57 115 ILE A N 1
ATOM 855 C CA . ILE A 1 115 ? 8.069 -9.578 32.227 1.00 30.47 115 ILE A CA 1
ATOM 856 C C . ILE A 1 115 ? 7.101 -9.378 33.412 1.00 31.37 115 ILE A C 1
ATOM 857 O O . ILE A 1 115 ? 7.340 -9.892 34.512 1.00 32.07 115 ILE A O 1
ATOM 862 N N . ILE A 1 116 ? 6.013 -8.650 33.185 1.00 32.22 116 ILE A N 1
ATOM 863 C CA . ILE A 1 116 ? 4.981 -8.463 34.214 1.00 32.85 116 ILE A CA 1
ATOM 864 C C . ILE A 1 116 ? 4.393 -9.792 34.672 1.00 33.61 116 ILE A C 1
ATOM 865 O O . ILE A 1 116 ? 4.219 -10.015 35.876 1.00 33.35 116 ILE A O 1
ATOM 870 N N . ASN A 1 117 ? 4.103 -10.676 33.720 1.00 34.37 117 ASN A N 1
ATOM 871 C CA . ASN A 1 117 ? 3.556 -11.980 34.062 1.00 36.14 117 ASN A CA 1
ATOM 872 C C . ASN A 1 117 ? 4.482 -12.773 34.978 1.00 36.72 117 ASN A C 1
ATOM 873 O O . ASN A 1 117 ? 4.020 -13.362 35.957 1.00 37.43 117 ASN A O 1
ATOM 878 N N . LYS A 1 118 ? 5.781 -12.773 34.672 1.00 36.86 118 LYS A N 1
ATOM 879 C CA . LYS A 1 118 ? 6.794 -13.402 35.519 1.00 37.92 118 LYS A CA 1
ATOM 880 C C . LYS A 1 118 ? 6.823 -12.771 36.913 1.00 39.32 118 LYS A C 1
ATOM 881 O O . LYS A 1 118 ? 6.714 -13.471 37.924 1.00 39.09 118 LYS A O 1
ATOM 887 N N . LEU A 1 119 ? 6.956 -11.446 36.954 1.00 40.77 119 LEU A N 1
ATOM 888 C CA . LEU A 1 119 ? 6.939 -10.675 38.207 1.00 42.32 119 LEU A CA 1
ATOM 889 C C . LEU A 1 119 ? 5.687 -10.926 39.065 1.00 44.07 119 LEU A C 1
ATOM 890 O O . LEU A 1 119 ? 5.783 -11.093 40.286 1.00 44.26 119 LEU A O 1
ATOM 895 N N . LYS A 1 120 ? 4.526 -10.960 38.417 1.00 45.80 120 LYS A N 1
ATOM 896 C CA . LYS A 1 120 ? 3.242 -11.104 39.100 1.00 48.09 120 LYS A CA 1
ATOM 897 C C . LYS A 1 120 ? 3.017 -12.526 39.627 1.00 49.81 120 LYS A C 1
ATOM 898 O O . LYS A 1 120 ? 2.887 -12.736 40.839 1.00 49.78 120 LYS A O 1
ATOM 904 N N . GLY A 1 121 ? 2.982 -13.492 38.711 1.00 51.88 121 GLY A N 1
ATOM 905 C CA . GLY A 1 121 ? 2.642 -14.874 39.034 1.00 54.37 121 GLY A CA 1
ATOM 906 C C . GLY A 1 121 ? 1.138 -15.059 39.140 1.00 56.29 121 GLY A C 1
ATOM 907 O O . GLY A 1 121 ? 0.365 -14.369 38.454 1.00 56.35 121 GLY A O 1
ATOM 908 N N . LYS A 1 122 ? 0.722 -15.994 39.998 1.00 58.20 122 LYS A N 1
ATOM 909 C CA . LYS A 1 122 ? -0.705 -16.242 40.259 1.00 59.96 122 LYS A CA 1
ATOM 910 C C . LYS A 1 122 ? -1.339 -15.156 41.142 1.00 61.00 122 LYS A C 1
ATOM 911 O O . LYS A 1 122 ? -2.553 -15.176 41.406 1.00 61.28 122 LYS A O 1
ATOM 917 N N . ARG A 1 123 ? -0.505 -14.217 41.590 1.00 62.07 123 ARG A N 1
ATOM 918 C CA . ARG A 1 123 ? -0.953 -13.038 42.327 1.00 63.03 123 ARG A CA 1
ATOM 919 C C . ARG A 1 123 ? -1.723 -12.064 41.424 1.00 63.32 123 ARG A C 1
ATOM 920 O O . ARG A 1 123 ? -1.694 -12.179 40.189 1.00 63.34 123 ARG A O 1
ATOM 928 N N . ALA A 1 124 ? -2.424 -11.126 42.064 1.00 63.80 124 ALA A N 1
ATOM 929 C CA . ALA A 1 124 ? -3.112 -10.019 41.392 1.00 63.96 124 ALA A CA 1
ATOM 930 C C . ALA A 1 124 ? -3.144 -8.780 42.292 1.00 63.99 124 ALA A C 1
ATOM 931 O O . ALA A 1 124 ? -2.419 -8.699 43.288 1.00 63.93 124 ALA A O 1
ATOM 933 N N . LYS A 1 135 ? -10.591 0.299 38.811 1.00 50.03 135 LYS A N 1
ATOM 934 C CA . LYS A 1 135 ? -10.180 1.650 39.170 1.00 49.94 135 LYS A CA 1
ATOM 935 C C . LYS A 1 135 ? -8.826 2.004 38.497 1.00 49.34 135 LYS A C 1
ATOM 936 O O . LYS A 1 135 ? -7.853 2.373 39.162 1.00 49.55 135 LYS A O 1
ATOM 942 N N . GLY A 1 136 ? -8.795 1.881 37.168 1.00 48.20 136 GLY A N 1
ATOM 943 C CA . GLY A 1 136 ? -7.610 2.167 36.357 1.00 46.81 136 GLY A CA 1
ATOM 944 C C . GLY A 1 136 ? -6.526 1.106 36.463 1.00 45.83 136 GLY A C 1
ATOM 945 O O . GLY A 1 136 ? -6.794 -0.071 36.718 1.00 45.66 136 GLY A O 1
ATOM 946 N N . ILE A 1 137 ? -5.284 1.532 36.279 1.00 44.92 137 ILE A N 1
ATOM 947 C CA . ILE A 1 137 ? -4.137 0.651 36.448 1.00 43.70 137 ILE A CA 1
ATOM 948 C C . ILE A 1 137 ? -4.054 0.154 37.904 1.00 42.64 137 ILE A C 1
ATOM 949 O O . ILE A 1 137 ? -4.251 0.923 38.838 1.00 42.33 137 ILE A O 1
ATOM 954 N N . GLN A 1 138 ? -3.784 -1.137 38.083 1.00 41.71 138 GLN A N 1
ATOM 955 C CA . GLN A 1 138 ? -3.675 -1.735 39.410 1.00 40.92 138 GLN A CA 1
ATOM 956 C C . GLN A 1 138 ? -2.223 -2.068 39.739 1.00 39.85 138 GLN A C 1
ATOM 957 O O . GLN A 1 138 ? -1.412 -2.341 38.850 1.00 39.74 138 GLN A O 1
ATOM 963 N N . TRP A 1 139 ? -1.894 -2.039 41.021 1.00 38.37 139 TRP A N 1
ATOM 964 C CA . TRP A 1 139 ? -0.601 -2.520 41.465 1.00 37.04 139 TRP A CA 1
ATOM 965 C C . TRP A 1 139 ? -0.679 -4.000 41.804 1.00 36.23 139 TRP A C 1
ATOM 966 O O . TRP A 1 139 ? -1.757 -4.523 42.150 1.00 36.29 139 TRP A O 1
ATOM 977 N N . PHE A 1 140 ? 0.461 -4.668 41.683 1.00 34.25 140 PHE A N 1
ATOM 978 C CA . PHE A 1 140 ? 0.708 -5.893 42.419 1.00 33.76 140 PHE A CA 1
ATOM 979 C C . PHE A 1 140 ? 1.952 -5.647 43.259 1.00 33.58 140 PHE A C 1
ATOM 980 O O . PHE A 1 140 ? 2.757 -4.768 42.941 1.00 33.22 140 PHE A O 1
ATOM 988 N N . SER A 1 141 ? 2.082 -6.381 44.354 1.00 33.53 141 SER A N 1
ATOM 989 C CA . SER A 1 141 ? 3.180 -6.143 45.276 1.00 33.66 141 SER A CA 1
ATOM 990 C C . SER A 1 141 ? 4.075 -7.356 45.273 1.00 33.85 141 SER A C 1
ATOM 991 O O . SER A 1 141 ? 3.585 -8.484 45.163 1.00 34.08 141 SER A O 1
ATOM 994 N N . LEU A 1 142 ? 5.383 -7.145 45.376 1.00 33.78 142 LEU A N 1
ATOM 995 C CA . LEU A 1 142 ? 6.289 -8.264 45.614 1.00 34.42 142 LEU A CA 1
ATOM 996 C C . LEU A 1 142 ? 6.141 -8.695 47.079 1.00 35.33 142 LEU A C 1
ATOM 997 O O . LEU A 1 142 ? 5.373 -8.081 47.821 1.00 35.14 142 LEU A O 1
ATOM 1002 N N . GLU A 1 143 ? 6.855 -9.755 47.471 1.00 36.31 143 GLU A N 1
ATOM 1003 C CA . GLU A 1 143 ? 6.871 -10.249 48.850 1.00 38.05 143 GLU A CA 1
ATOM 1004 C C . GLU A 1 143 ? 7.381 -9.214 49.845 1.00 36.29 143 GLU A C 1
ATOM 1005 O O . GLU A 1 143 ? 6.805 -9.063 50.912 1.00 36.58 143 GLU A O 1
ATOM 1011 N N . ASN A 1 144 ? 8.458 -8.508 49.488 1.00 35.32 144 ASN A N 1
ATOM 1012 C CA . ASN A 1 144 ? 9.034 -7.444 50.323 1.00 33.73 144 ASN A CA 1
ATOM 1013 C C . ASN A 1 144 ? 8.306 -6.089 50.309 1.00 32.63 144 ASN A C 1
ATOM 1014 O O . ASN A 1 144 ? 8.809 -5.096 50.846 1.00 32.85 144 ASN A O 1
ATOM 1019 N N . GLY A 1 145 ? 7.142 -6.032 49.677 1.00 31.45 145 GLY A N 1
ATOM 1020 C CA . GLY A 1 145 ? 6.366 -4.791 49.629 1.00 30.25 145 GLY A CA 1
ATOM 1021 C C . GLY A 1 145 ? 6.469 -3.918 48.386 1.00 29.45 145 GLY A C 1
ATOM 1022 O O . GLY A 1 145 ? 5.591 -3.066 48.162 1.00 28.42 145 GLY A O 1
ATOM 1023 N N . VAL A 1 146 ? 7.518 -4.081 47.578 1.00 28.76 146 VAL A N 1
ATOM 1024 C CA . VAL A 1 146 ? 7.618 -3.222 46.378 1.00 28.62 146 VAL A CA 1
ATOM 1025 C C . VAL A 1 146 ? 6.413 -3.341 45.432 1.00 28.19 146 VAL A C 1
ATOM 1026 O O . VAL A 1 146 ? 5.894 -4.444 45.198 1.00 27.66 146 VAL A O 1
ATOM 1030 N N . LYS A 1 147 ? 5.937 -2.196 44.950 1.00 27.51 147 LYS A N 1
ATOM 1031 C CA . LYS A 1 147 ? 4.735 -2.151 44.127 1.00 27.95 147 LYS A CA 1
ATOM 1032 C C . LYS A 1 147 ? 5.094 -2.039 42.645 1.00 27.96 147 LYS A C 1
ATOM 1033 O O . LYS A 1 147 ? 5.921 -1.205 42.272 1.00 27.03 147 LYS A O 1
ATOM 1039 N N . ILE A 1 148 ? 4.481 -2.885 41.812 1.00 28.37 148 ILE A N 1
ATOM 1040 C CA . ILE A 1 148 ? 4.650 -2.787 40.348 1.00 28.85 148 ILE A CA 1
ATOM 1041 C C . ILE A 1 148 ? 3.296 -2.625 39.626 1.00 29.82 148 ILE A C 1
ATOM 1042 O O . ILE A 1 148 ? 2.384 -3.415 39.865 1.00 30.14 148 ILE A O 1
ATOM 1047 N N . LEU A 1 149 ? 3.151 -1.576 38.802 1.00 30.88 149 LEU A N 1
ATOM 1048 C CA . LEU A 1 149 ? 1.952 -1.393 37.958 1.00 32.03 149 LEU A CA 1
ATOM 1049 C C . LEU A 1 149 ? 1.734 -2.593 37.054 1.00 32.80 149 LEU A C 1
ATOM 1050 O O . LEU A 1 149 ? 2.665 -3.033 36.384 1.00 32.88 149 LEU A O 1
ATOM 1055 N N . ASP A 1 150 ? 0.510 -3.118 37.025 1.00 33.56 150 ASP A N 1
ATOM 1056 C CA . ASP A 1 150 ? 0.262 -4.365 36.311 1.00 34.89 150 ASP A CA 1
ATOM 1057 C C . ASP A 1 150 ? 0.102 -4.187 34.795 1.00 34.60 150 ASP A C 1
ATOM 1058 O O . ASP A 1 150 ? -0.084 -5.177 34.076 1.00 34.85 150 ASP A O 1
ATOM 1063 N N . THR A 1 151 ? 0.148 -2.937 34.328 1.00 34.42 151 THR A N 1
ATOM 1064 C CA . THR A 1 151 ? 0.124 -2.636 32.890 1.00 34.06 151 THR A CA 1
ATOM 1065 C C . THR A 1 151 ? 1.329 -1.796 32.462 1.00 33.36 151 THR A C 1
ATOM 1066 O O . THR A 1 151 ? 1.659 -0.792 33.110 1.00 33.13 151 THR A O 1
ATOM 1070 N N . PRO A 1 152 ? 1.982 -2.187 31.347 1.00 32.79 152 PRO A N 1
ATOM 1071 C CA . PRO A 1 152 ? 3.136 -1.427 30.899 1.00 31.91 152 PRO A CA 1
ATOM 1072 C C . PRO A 1 152 ? 2.728 -0.155 30.169 1.00 31.09 152 PRO A C 1
ATOM 1073 O O . PRO A 1 152 ? 1.614 -0.066 29.648 1.00 30.51 152 PRO A O 1
ATOM 1077 N N . GLY A 1 153 ? 3.616 0.825 30.153 1.00 30.02 153 GLY A N 1
ATOM 1078 C CA . GLY A 1 153 ? 3.461 1.967 29.273 1.00 30.42 153 GLY A CA 1
ATOM 1079 C C . GLY A 1 153 ? 4.082 1.599 27.929 1.00 31.38 153 GLY A C 1
ATOM 1080 O O . GLY A 1 153 ? 5.176 1.021 27.870 1.00 30.72 153 GLY A O 1
ATOM 1081 N N . ILE A 1 154 ? 3.387 1.911 26.845 1.00 32.01 154 ILE A N 1
ATOM 1082 C CA . ILE A 1 154 ? 3.894 1.583 25.515 1.00 33.02 154 ILE A CA 1
ATOM 1083 C C . ILE A 1 154 ? 4.334 2.881 24.846 1.00 34.15 154 ILE A C 1
ATOM 1084 O O . ILE A 1 154 ? 3.549 3.820 24.725 1.00 33.77 154 ILE A O 1
ATOM 1089 N N . LEU A 1 155 ? 5.596 2.926 24.426 1.00 34.78 155 LEU A N 1
ATOM 1090 C CA . LEU A 1 155 ? 6.157 4.105 23.788 1.00 36.30 155 LEU A CA 1
ATOM 1091 C C . LEU A 1 155 ? 6.178 4.001 22.261 1.00 36.88 155 LEU A C 1
ATOM 1092 O O . LEU A 1 155 ? 6.802 3.107 21.693 1.00 35.73 155 LEU A O 1
ATOM 1097 N N . TYR A 1 156 ? 5.483 4.928 21.610 1.00 38.52 156 TYR A N 1
ATOM 1098 C CA . TYR A 1 156 ? 5.531 5.069 20.159 1.00 40.49 156 TYR A CA 1
ATOM 1099 C C . TYR A 1 156 ? 6.387 6.278 19.840 1.00 41.63 156 TYR A C 1
ATOM 1100 O O . TYR A 1 156 ? 6.040 7.400 20.200 1.00 42.94 156 TYR A O 1
ATOM 1109 N N . LYS A 1 157 ? 7.521 6.064 19.185 1.00 42.41 157 LYS A N 1
ATOM 1110 C CA . LYS A 1 157 ? 8.442 7.166 18.966 1.00 42.71 157 LYS A CA 1
ATOM 1111 C C . LYS A 1 157 ? 8.559 7.621 17.513 1.00 43.49 157 LYS A C 1
ATOM 1112 O O . LYS A 1 157 ? 8.097 6.936 16.605 1.00 43.40 157 LYS A O 1
ATOM 1118 N N . ASN A 1 158 ? 9.168 8.793 17.327 1.00 44.41 158 ASN A N 1
ATOM 1119 C CA . ASN A 1 158 ? 9.313 9.439 16.020 1.00 45.54 158 ASN A CA 1
AT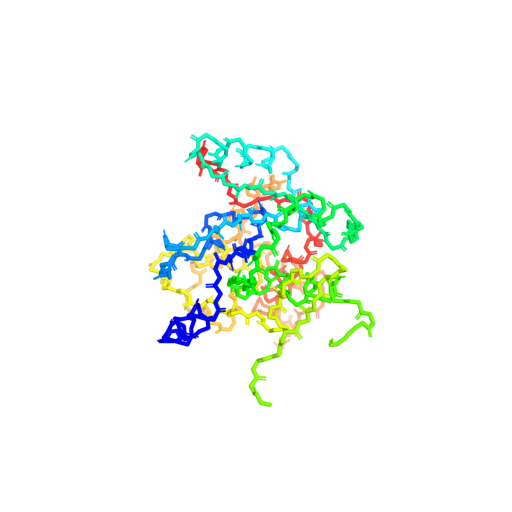OM 1120 C C . ASN A 1 158 ? 10.367 8.747 15.168 1.00 45.49 158 ASN A C 1
ATOM 1121 O O . ASN A 1 158 ? 11.538 8.671 15.553 1.00 45.89 158 ASN A O 1
ATOM 1126 N N . ILE A 1 159 ? 9.950 8.235 14.015 1.00 45.27 159 ILE A N 1
ATOM 1127 C CA . ILE A 1 159 ? 10.894 7.620 13.098 1.00 45.22 159 ILE A CA 1
ATOM 1128 C C . ILE A 1 159 ? 11.230 8.588 11.975 1.00 45.09 159 ILE A C 1
ATOM 1129 O O . ILE A 1 159 ? 10.475 8.748 11.022 1.00 45.53 159 ILE A O 1
ATOM 1134 N N . PHE A 1 160 ? 12.374 9.233 12.123 1.00 44.62 160 PHE A N 1
ATOM 1135 C CA . PHE A 1 160 ? 12.870 10.213 11.177 1.00 44.38 160 PHE A CA 1
ATOM 1136 C C . PHE A 1 160 ? 13.799 9.543 10.163 1.00 43.48 160 PHE A C 1
ATOM 1137 O O . PHE A 1 160 ? 13.914 9.996 9.020 1.00 44.55 160 PHE A O 1
ATOM 1145 N N . SER A 1 161 ? 14.446 8.454 10.581 1.00 41.51 161 SER A N 1
ATOM 1146 C CA . SER A 1 161 ? 15.469 7.817 9.771 1.00 39.02 161 SER A CA 1
ATOM 1147 C C . SER A 1 161 ? 15.049 6.448 9.236 1.00 37.57 161 SER A C 1
ATOM 1148 O O . SER A 1 161 ? 14.209 5.752 9.813 1.00 37.10 161 SER A O 1
ATOM 1151 N N . GLU A 1 162 ? 15.654 6.081 8.113 1.00 35.43 162 GLU A N 1
ATOM 1152 C CA . GLU A 1 162 ? 15.418 4.799 7.478 1.00 33.22 162 GLU A CA 1
ATOM 1153 C C . GLU A 1 162 ? 16.033 3.686 8.343 1.00 31.21 162 GLU A C 1
ATOM 1154 O O . GLU A 1 162 ? 15.447 2.611 8.511 1.00 29.97 162 GLU A O 1
ATOM 1160 N N . ASP A 1 163 ? 17.204 3.972 8.904 1.00 29.31 163 ASP A N 1
ATOM 1161 C CA . ASP A 1 163 ? 17.904 3.016 9.742 1.00 28.34 163 ASP A CA 1
ATOM 1162 C C . ASP A 1 163 ? 17.098 2.660 11.018 1.00 27.13 163 ASP A C 1
ATOM 1163 O O . ASP A 1 163 ? 16.994 1.495 11.400 1.00 26.37 163 ASP A O 1
ATOM 1168 N N . LEU A 1 164 ? 16.510 3.667 11.657 1.00 25.71 164 LEU A N 1
ATOM 1169 C CA . LEU A 1 164 ? 15.673 3.425 12.849 1.00 24.79 164 LEU A CA 1
ATOM 1170 C C . LEU A 1 164 ? 14.431 2.581 12.526 1.00 23.80 164 LEU A C 1
ATOM 1171 O O . LEU A 1 164 ? 14.123 1.626 13.234 1.00 24.01 164 LEU A O 1
ATOM 1176 N N . ALA A 1 165 ? 13.743 2.902 11.434 1.00 22.60 165 ALA A N 1
ATOM 1177 C CA . ALA A 1 165 ? 12.598 2.097 10.997 1.00 21.55 165 ALA A CA 1
ATOM 1178 C C . ALA A 1 165 ? 13.015 0.649 10.701 1.00 21.03 165 ALA A C 1
ATOM 1179 O O . ALA A 1 165 ? 12.333 -0.292 11.109 1.00 21.33 165 ALA A O 1
ATOM 1181 N N . ALA A 1 166 ? 14.141 0.478 10.009 1.00 19.98 166 ALA A N 1
ATOM 1182 C CA . ALA A 1 166 ? 14.631 -0.838 9.632 1.00 20.03 166 ALA A CA 1
ATOM 1183 C C . ALA A 1 166 ? 14.902 -1.688 10.885 1.00 20.28 166 ALA A C 1
ATOM 1184 O O . ALA A 1 166 ? 14.490 -2.832 10.951 1.00 21.31 166 ALA A O 1
ATOM 1186 N N . LYS A 1 167 ? 15.547 -1.093 11.884 1.00 20.12 167 LYS A N 1
ATOM 1187 C CA . LYS A 1 167 ? 15.889 -1.782 13.144 1.00 20.98 167 LYS A CA 1
ATOM 1188 C C . LYS A 1 167 ? 14.658 -2.133 13.991 1.00 20.79 167 LYS A C 1
ATOM 1189 O O . LYS A 1 167 ? 14.549 -3.247 14.548 1.00 20.41 167 LYS A O 1
ATOM 1195 N N . LEU A 1 168 ? 13.724 -1.195 14.077 1.00 20.48 168 LEU A N 1
ATOM 1196 C CA . LEU A 1 168 ? 12.430 -1.472 14.710 1.00 20.67 168 LEU A CA 1
ATOM 1197 C C . LEU A 1 168 ? 11.621 -2.540 13.976 1.00 20.58 168 LEU A C 1
ATOM 1198 O O . LEU A 1 168 ? 10.881 -3.299 14.606 1.00 21.59 168 LEU A O 1
ATOM 1203 N N . LEU A 1 169 ? 11.726 -2.590 12.654 1.00 20.27 169 LEU A N 1
ATOM 1204 C CA . LEU A 1 169 ? 11.148 -3.708 11.907 1.00 20.41 169 LEU A CA 1
ATOM 1205 C C . LEU A 1 169 ? 11.758 -5.053 12.295 1.00 19.49 169 LEU A C 1
ATOM 1206 O O . LEU A 1 169 ? 11.053 -6.061 12.471 1.00 20.03 169 LEU A O 1
ATOM 1211 N N . LEU A 1 170 ? 13.080 -5.079 12.383 1.00 18.73 170 LEU A N 1
ATOM 1212 C CA . LEU A 1 170 ? 13.817 -6.321 12.678 1.00 18.29 170 LEU A CA 1
ATOM 1213 C C . LEU A 1 170 ? 13.498 -6.900 14.079 1.00 18.72 170 LEU A C 1
ATOM 1214 O O . LEU A 1 170 ? 13.565 -8.104 14.285 1.00 18.53 170 LEU A O 1
ATOM 1219 N N . VAL A 1 171 ? 13.184 -6.041 15.048 1.00 19.09 171 VAL A N 1
ATOM 1220 C CA . VAL A 1 171 ? 12.794 -6.518 16.386 1.00 20.59 171 VAL A CA 1
ATOM 1221 C C . VAL A 1 171 ? 11.255 -6.674 16.544 1.00 21.19 171 VAL A C 1
ATOM 1222 O O . VAL A 1 171 ? 10.762 -6.982 17.624 1.00 22.12 171 VAL A O 1
ATOM 1226 N N . GLY A 1 172 ? 10.515 -6.501 15.453 1.00 22.24 172 GLY A N 1
ATOM 1227 C CA . GLY A 1 172 ? 9.040 -6.667 15.454 1.00 22.40 172 GLY A CA 1
ATOM 1228 C C . GLY A 1 172 ? 8.253 -5.567 16.136 1.00 23.39 172 GLY A C 1
ATOM 1229 O O . GLY A 1 172 ? 7.057 -5.715 16.418 1.00 23.16 172 GLY A O 1
ATOM 1230 N N . SER A 1 173 ? 8.925 -4.458 16.409 1.00 24.05 173 SER A N 1
ATOM 1231 C CA . SER A 1 173 ? 8.304 -3.315 17.047 1.00 25.60 173 SER A CA 1
ATOM 1232 C C . SER A 1 173 ? 7.479 -2.478 16.052 1.00 26.86 173 SER A C 1
ATOM 1233 O O . SER A 1 173 ? 6.444 -1.880 16.404 1.00 27.09 173 SER A O 1
ATOM 1236 N N . LEU A 1 174 ? 7.938 -2.434 14.809 1.00 27.30 174 LEU A N 1
ATOM 1237 C CA . LEU A 1 174 ? 7.225 -1.706 13.776 1.00 28.50 174 LEU A CA 1
ATOM 1238 C C . LEU A 1 174 ? 6.713 -2.688 12.721 1.00 30.06 174 LEU A C 1
ATOM 1239 O O . LEU A 1 174 ? 7.502 -3.381 12.099 1.00 30.00 174 LEU A O 1
ATOM 1244 N N . PRO A 1 175 ? 5.378 -2.748 12.517 1.00 32.16 175 PRO A N 1
ATOM 1245 C CA . PRO A 1 175 ? 4.768 -3.635 11.499 1.00 33.76 175 PRO A CA 1
ATOM 1246 C C . PRO A 1 175 ? 5.106 -3.304 10.045 1.00 34.84 175 PRO A C 1
ATOM 1247 O O . PRO A 1 175 ? 5.228 -2.145 9.697 1.00 35.07 175 PRO A O 1
ATOM 1251 N N . VAL A 1 176 ? 5.235 -4.345 9.214 1.00 36.60 176 VAL A N 1
ATOM 1252 C CA . VAL A 1 176 ? 5.463 -4.227 7.768 1.00 37.89 176 VAL A CA 1
ATOM 1253 C C . VAL A 1 176 ? 4.436 -3.312 7.096 1.00 38.51 176 VAL A C 1
ATOM 1254 O O . VAL A 1 176 ? 4.771 -2.541 6.195 1.00 38.13 176 VAL A O 1
ATOM 1258 N N . GLU A 1 177 ? 3.199 -3.392 7.581 1.00 39.32 177 GLU A N 1
ATOM 1259 C CA . GLU A 1 177 ? 2.077 -2.592 7.099 1.00 40.45 177 GLU A CA 1
ATOM 1260 C C . GLU A 1 177 ? 2.314 -1.100 7.204 1.00 40.51 177 GLU A C 1
ATOM 1261 O O . GLU A 1 177 ? 1.775 -0.335 6.413 1.00 41.10 177 GLU A O 1
ATOM 1267 N N . ARG A 1 178 ? 3.109 -0.697 8.190 1.00 40.52 178 ARG A N 1
ATOM 1268 C CA . ARG A 1 178 ? 3.397 0.706 8.483 1.00 40.82 178 ARG A CA 1
ATOM 1269 C C . ARG A 1 178 ? 4.534 1.258 7.600 1.00 40.24 178 ARG A C 1
ATOM 1270 O O . ARG A 1 178 ? 4.826 2.463 7.616 1.00 40.44 178 ARG A O 1
ATOM 1278 N N . ILE A 1 179 ? 5.197 0.372 6.856 1.00 39.32 179 ILE A N 1
ATOM 1279 C CA . ILE A 1 179 ? 6.361 0.755 6.048 1.00 38.32 179 ILE A CA 1
ATOM 1280 C C . ILE A 1 179 ? 5.929 1.159 4.637 1.00 38.16 179 ILE A C 1
ATOM 1281 O O . ILE A 1 179 ? 5.319 0.376 3.905 1.00 37.82 179 ILE A O 1
ATOM 1286 N N . GLU A 1 180 ? 6.288 2.374 4.250 1.00 38.11 180 GLU A N 1
ATOM 1287 C CA . GLU A 1 180 ? 5.824 2.939 2.989 1.00 39.25 180 GLU A CA 1
ATOM 1288 C C . GLU A 1 180 ? 6.952 3.100 1.956 1.00 37.48 180 GLU A C 1
ATOM 1289 O O . GLU A 1 180 ? 6.697 3.350 0.776 1.00 38.09 180 GLU A O 1
ATOM 1295 N N . ASP A 1 181 ? 8.194 2.959 2.403 1.00 35.48 181 ASP A N 1
ATOM 1296 C CA . ASP A 1 181 ? 9.355 3.095 1.523 1.00 33.52 181 ASP A CA 1
ATOM 1297 C C . ASP A 1 181 ? 10.079 1.740 1.455 1.00 31.63 181 ASP A C 1
ATOM 1298 O O . ASP A 1 181 ? 10.438 1.164 2.492 1.00 29.98 181 ASP A O 1
ATOM 1303 N N . GLN A 1 182 ? 10.255 1.216 0.236 1.00 29.71 182 GLN A N 1
ATOM 1304 C CA . GLN A 1 182 ? 10.891 -0.099 0.031 1.00 28.03 182 GLN A CA 1
ATOM 1305 C C . GLN A 1 182 ? 12.354 -0.113 0.486 1.00 26.30 182 GLN A C 1
ATOM 1306 O O . GLN A 1 182 ? 12.919 -1.176 0.770 1.00 25.35 182 GLN A O 1
ATOM 1312 N N . ARG A 1 183 ? 12.954 1.075 0.537 1.00 25.14 183 ARG A N 1
ATOM 1313 C CA . ARG A 1 183 ? 14.330 1.259 1.006 1.00 25.19 183 ARG A CA 1
ATOM 1314 C C . ARG A 1 183 ? 14.495 0.899 2.486 1.00 24.77 183 ARG A C 1
ATOM 1315 O O . ARG A 1 183 ? 15.580 0.527 2.920 1.00 25.22 183 ARG A O 1
ATOM 1323 N N . ILE A 1 184 ? 13.410 0.981 3.247 1.00 24.09 184 ILE A N 1
ATOM 1324 C CA . ILE A 1 184 ? 13.425 0.521 4.627 1.00 23.14 184 ILE A CA 1
ATOM 1325 C C . ILE A 1 184 ? 13.511 -1.007 4.715 1.00 22.33 184 ILE A C 1
ATOM 1326 O O . ILE A 1 184 ? 14.256 -1.527 5.551 1.00 21.51 184 ILE A O 1
ATOM 1331 N N . PHE A 1 185 ? 12.776 -1.724 3.850 1.00 22.04 185 PHE A N 1
ATOM 1332 C CA . PHE A 1 185 ? 12.949 -3.176 3.736 1.00 21.42 185 PHE A CA 1
ATOM 1333 C C . PHE A 1 185 ? 14.344 -3.556 3.306 1.00 20.75 185 PHE A C 1
ATOM 1334 O O . PHE A 1 185 ? 14.930 -4.469 3.866 1.00 20.87 185 PHE A O 1
ATOM 1342 N N . GLU A 1 186 ? 14.871 -2.866 2.302 1.00 20.36 186 GLU A N 1
ATOM 1343 C CA . GLU A 1 186 ? 16.240 -3.099 1.850 1.00 19.98 186 GLU A CA 1
ATOM 1344 C C . GLU A 1 186 ? 17.290 -2.863 2.951 1.00 19.89 186 GLU A C 1
ATOM 1345 O O . GLU A 1 186 ? 18.200 -3.694 3.128 1.00 20.00 186 GLU A O 1
ATOM 1351 N N . ARG A 1 187 ? 17.158 -1.756 3.689 1.00 19.68 187 ARG A N 1
ATOM 1352 C CA . ARG A 1 187 ? 18.030 -1.435 4.834 1.00 20.71 187 ARG A CA 1
ATOM 1353 C C . ARG A 1 187 ? 18.002 -2.550 5.880 1.00 19.58 187 ARG A C 1
ATOM 1354 O O . ARG A 1 187 ? 19.033 -2.995 6.368 1.00 19.39 187 ARG A O 1
ATOM 1362 N N . ALA A 1 188 ? 16.803 -2.948 6.264 1.00 19.65 188 ALA A N 1
ATOM 1363 C CA . ALA A 1 188 ? 16.622 -4.037 7.235 1.00 20.57 188 ALA A CA 1
ATOM 1364 C C . ALA A 1 188 ? 17.280 -5.320 6.753 1.00 20.83 188 ALA A C 1
ATOM 1365 O O . ALA A 1 188 ? 17.938 -6.005 7.530 1.00 21.74 188 ALA A O 1
ATOM 1367 N N . PHE A 1 189 ? 17.079 -5.668 5.486 1.00 20.96 189 PHE A N 1
ATOM 1368 C CA . PHE A 1 189 ? 17.738 -6.862 4.934 1.00 21.44 189 PHE A CA 1
ATOM 1369 C C . PHE A 1 189 ? 19.271 -6.699 4.963 1.00 21.77 189 PHE A C 1
ATOM 1370 O O . PHE A 1 189 ? 19.980 -7.609 5.368 1.00 21.18 189 PHE A O 1
ATOM 1378 N N . GLU A 1 190 ? 19.767 -5.527 4.575 1.00 22.33 190 GLU A N 1
ATOM 1379 C CA . GLU A 1 190 ? 21.210 -5.238 4.626 1.00 25.39 190 GLU A CA 1
ATOM 1380 C C . GLU A 1 190 ? 21.788 -5.467 6.037 1.00 24.09 190 GLU A C 1
ATOM 1381 O O . GLU A 1 190 ? 22.825 -6.117 6.208 1.00 23.60 190 GLU A O 1
ATOM 1387 N N . ILE A 1 191 ? 21.101 -4.944 7.041 1.00 23.71 191 ILE A N 1
ATOM 1388 C CA . ILE A 1 191 ? 21.511 -5.116 8.438 1.00 24.19 191 ILE A CA 1
ATOM 1389 C C . ILE A 1 191 ? 21.505 -6.584 8.811 1.00 24.77 191 ILE A C 1
ATOM 1390 O O . ILE A 1 191 ? 22.486 -7.089 9.377 1.00 25.01 191 ILE A O 1
ATOM 1395 N N . PHE A 1 192 ? 20.421 -7.279 8.453 1.00 25.29 192 PHE A N 1
ATOM 1396 C CA . PHE A 1 192 ? 20.341 -8.707 8.673 1.00 26.01 192 PHE A CA 1
ATOM 1397 C C . PHE A 1 192 ? 21.498 -9.449 7.979 1.00 27.30 192 PHE A C 1
ATOM 1398 O O . PHE A 1 192 ? 22.241 -10.216 8.614 1.00 27.20 192 PHE A O 1
ATOM 1406 N N . ALA A 1 193 ? 21.639 -9.202 6.684 1.00 28.64 193 ALA A N 1
ATOM 1407 C CA . ALA A 1 193 ? 22.596 -9.901 5.846 1.00 30.81 193 ALA A CA 1
ATOM 1408 C C . ALA A 1 193 ? 23.992 -9.729 6.401 1.00 32.63 193 ALA A C 1
ATOM 1409 O O . ALA A 1 193 ? 24.719 -10.712 6.547 1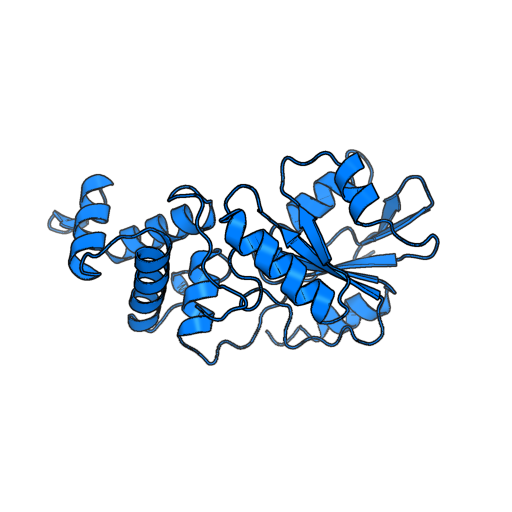.00 33.15 193 ALA A O 1
ATOM 1411 N N . ARG A 1 194 ? 24.354 -8.493 6.743 1.00 34.20 194 ARG A N 1
ATOM 1412 C CA . ARG A 1 194 ? 25.639 -8.240 7.387 1.00 37.10 194 ARG A CA 1
ATOM 1413 C C . ARG A 1 194 ? 25.811 -8.978 8.720 1.00 38.13 194 ARG A C 1
ATOM 1414 O O . ARG A 1 194 ? 26.866 -9.554 8.952 1.00 39.26 194 ARG A O 1
ATOM 1422 N N . SER A 1 195 ? 24.783 -8.966 9.571 1.00 39.16 195 SER A N 1
ATOM 1423 C CA . SER A 1 195 ? 24.863 -9.500 10.943 1.00 40.76 195 SER A CA 1
ATOM 1424 C C . SER A 1 195 ? 24.962 -11.022 10.948 1.00 41.62 195 SER A C 1
ATOM 1425 O O . SER A 1 195 ? 25.367 -11.620 11.944 1.00 42.21 195 SER A O 1
ATOM 1428 N N . ILE A 1 196 ? 24.609 -11.642 9.828 1.00 42.50 196 ILE A N 1
ATOM 1429 C CA . ILE A 1 196 ? 24.594 -13.096 9.737 1.00 43.34 196 ILE A CA 1
ATOM 1430 C C . ILE A 1 196 ? 25.601 -13.630 8.698 1.00 44.25 196 ILE A C 1
ATOM 1431 O O . ILE A 1 196 ? 25.910 -14.826 8.681 1.00 45.32 196 ILE A O 1
ATOM 1436 N N . GLY A 1 197 ? 26.126 -12.752 7.843 1.00 44.64 197 GLY A N 1
ATOM 1437 C CA . GLY A 1 197 ? 27.137 -13.152 6.855 1.00 44.63 197 GLY A CA 1
ATOM 1438 C C . GLY A 1 197 ? 26.672 -13.226 5.411 1.00 44.64 197 GLY A C 1
ATOM 1439 O O . GLY A 1 197 ? 27.487 -13.253 4.474 1.00 45.42 197 GLY A O 1
ATOM 1440 N N . ILE A 1 198 ? 25.363 -13.288 5.219 1.00 44.23 198 ILE A N 1
ATOM 1441 C CA . ILE A 1 198 ? 24.780 -13.322 3.885 1.00 43.61 198 ILE A CA 1
ATOM 1442 C C . ILE A 1 198 ? 25.370 -12.221 3.040 1.00 43.17 198 ILE A C 1
ATOM 1443 O O . ILE A 1 198 ? 25.589 -11.102 3.509 1.00 43.46 198 ILE A O 1
ATOM 1448 N N . GLU A 1 199 ? 25.657 -12.583 1.800 1.00 42.38 199 GLU A N 1
ATOM 1449 C CA . GLU A 1 199 ? 25.740 -11.663 0.704 1.00 42.28 199 GLU A CA 1
ATOM 1450 C C . GLU A 1 199 ? 24.801 -12.341 -0.270 1.00 40.86 199 GLU A C 1
ATOM 1451 O O . GLU A 1 199 ? 24.941 -13.538 -0.527 1.00 41.86 199 GLU A O 1
ATOM 1457 N N . SER A 1 200 ? 23.783 -11.603 -0.706 1.00 39.32 200 SER A N 1
ATOM 1458 C CA . SER A 1 200 ? 22.857 -11.984 -1.781 1.00 37.10 200 SER A CA 1
ATOM 1459 C C . SER A 1 200 ? 22.069 -10.705 -2.079 1.00 34.81 200 SER A C 1
ATOM 1460 O O . SER A 1 200 ? 21.971 -9.850 -1.208 1.00 34.42 200 SER A O 1
ATOM 1463 N N . SER A 1 201 ? 21.502 -10.554 -3.273 1.00 32.27 201 SER A N 1
ATOM 1464 C CA . SER A 1 201 ? 20.673 -9.368 -3.499 1.00 30.38 201 SER A CA 1
ATOM 1465 C C . SER A 1 201 ? 19.326 -9.503 -2.760 1.00 28.83 201 SER A C 1
ATOM 1466 O O . SER A 1 201 ? 18.834 -10.606 -2.524 1.00 27.94 201 SER A O 1
ATOM 1469 N N . PHE A 1 202 ? 18.774 -8.365 -2.369 1.00 27.53 202 PHE A N 1
ATOM 1470 C CA . PHE A 1 202 ? 17.460 -8.273 -1.742 1.00 26.52 202 PHE A CA 1
ATOM 1471 C C . PHE A 1 202 ? 16.395 -8.991 -2.575 1.00 26.70 202 PHE A C 1
ATOM 1472 O O . PHE A 1 202 ? 15.659 -9.849 -2.071 1.00 25.91 202 PHE A O 1
ATOM 1480 N N . SER A 1 203 ? 16.325 -8.633 -3.851 1.00 27.14 203 SER A N 1
ATOM 1481 C CA . SER A 1 203 ? 15.354 -9.197 -4.779 1.00 28.78 203 SER A CA 1
ATOM 1482 C C . SER A 1 203 ? 15.448 -10.712 -4.899 1.00 29.16 203 SER A C 1
ATOM 1483 O O . SER A 1 203 ? 14.422 -11.400 -4.842 1.00 30.21 203 SER A O 1
ATOM 1486 N N . GLU A 1 204 ? 16.665 -11.236 -5.033 1.00 29.16 204 GLU A N 1
ATOM 1487 C CA . GLU A 1 204 ? 16.866 -1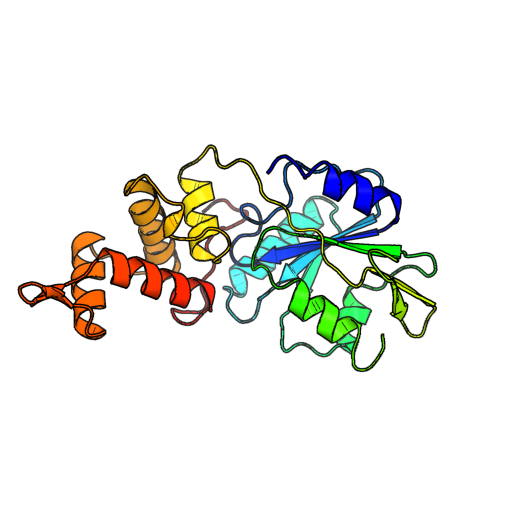2.677 -5.128 1.00 30.76 204 GLU A CA 1
ATOM 1488 C C . GLU A 1 204 ? 16.523 -13.405 -3.834 1.00 28.98 204 GLU A C 1
ATOM 1489 O O . GLU A 1 204 ? 15.956 -14.504 -3.867 1.00 28.52 204 GLU A O 1
ATOM 1495 N N . PHE A 1 205 ? 16.911 -12.820 -2.696 1.00 27.56 205 PHE A N 1
ATOM 1496 C CA . PHE A 1 205 ? 16.648 -13.448 -1.409 1.00 27.09 205 PHE A CA 1
ATOM 1497 C C . PHE A 1 205 ? 15.149 -13.649 -1.178 1.00 27.10 205 PHE A C 1
ATOM 1498 O O . PHE A 1 205 ? 14.720 -14.737 -0.775 1.00 28.60 205 PHE A O 1
ATOM 1506 N N . PHE A 1 206 ? 14.361 -12.620 -1.444 1.00 26.46 206 PHE A N 1
ATOM 1507 C CA . PHE A 1 206 ? 12.917 -12.666 -1.176 1.00 26.96 206 PHE A CA 1
ATOM 1508 C C . PHE A 1 206 ? 12.066 -13.388 -2.204 1.00 28.58 206 PHE A C 1
ATOM 1509 O O . PHE A 1 206 ? 10.984 -13.869 -1.882 1.00 27.70 206 PHE A O 1
ATOM 1517 N N . GLU A 1 207 ? 12.558 -13.492 -3.434 1.00 30.71 207 GLU A N 1
ATOM 1518 C CA . GLU A 1 207 ? 11.910 -14.380 -4.403 1.00 32.95 207 GLU A CA 1
ATOM 1519 C C . GLU A 1 207 ? 12.139 -15.826 -3.948 1.00 33.60 207 GLU A C 1
ATOM 1520 O O . GLU A 1 207 ? 11.203 -16.623 -3.878 1.00 34.41 207 GLU A O 1
ATOM 1526 N N . ASP A 1 208 ? 13.372 -16.156 -3.591 1.00 34.16 208 ASP A N 1
ATOM 1527 C CA . ASP A 1 208 ? 13.676 -17.490 -3.078 1.00 35.26 208 ASP A CA 1
ATOM 1528 C C . ASP A 1 208 ? 12.921 -17.872 -1.782 1.00 34.92 208 ASP A C 1
ATOM 1529 O O . ASP A 1 208 ? 12.432 -18.997 -1.662 1.00 35.03 208 ASP A O 1
ATOM 1534 N N . PHE A 1 209 ? 12.844 -16.943 -0.828 1.00 34.09 209 PHE A N 1
ATOM 1535 C CA . PHE A 1 209 ? 12.113 -17.146 0.425 1.00 33.63 209 PHE A CA 1
ATOM 1536 C C . PHE A 1 209 ? 10.648 -17.436 0.161 1.00 33.63 209 PHE A C 1
ATOM 1537 O O . PHE A 1 209 ? 10.056 -18.306 0.821 1.00 33.68 209 PHE A O 1
ATOM 1545 N N . ALA A 1 210 ? 10.072 -16.672 -0.770 1.00 33.31 210 ALA A N 1
ATOM 1546 C CA . ALA A 1 210 ? 8.660 -16.730 -1.125 1.00 34.47 210 ALA A CA 1
ATOM 1547 C C . ALA A 1 210 ? 8.301 -18.067 -1.776 1.00 35.55 210 ALA A C 1
ATOM 1548 O O . ALA A 1 210 ? 7.178 -18.562 -1.626 1.00 35.69 210 ALA A O 1
ATOM 1550 N N . ARG A 1 211 ? 9.264 -18.620 -2.507 1.00 36.63 211 ARG A N 1
ATOM 1551 C CA . ARG A 1 211 ? 9.155 -19.938 -3.092 1.00 38.01 211 ARG A CA 1
ATOM 1552 C C . ARG A 1 211 ? 9.352 -21.028 -2.035 1.00 38.96 211 ARG A C 1
ATOM 1553 O O . ARG A 1 211 ? 8.509 -21.903 -1.912 1.00 39.58 211 ARG A O 1
ATOM 1561 N N . LYS A 1 212 ? 10.442 -20.970 -1.265 1.00 40.24 212 LYS A N 1
ATOM 1562 C CA . LYS A 1 212 ? 10.733 -22.004 -0.256 1.00 41.16 212 LYS A CA 1
ATOM 1563 C C . LYS A 1 212 ? 9.621 -22.155 0.789 1.00 41.82 212 LYS A C 1
ATOM 1564 O O . LYS A 1 212 ? 9.575 -23.182 1.502 1.00 42.17 212 LYS A O 1
ATOM 1570 N N . ARG A 1 213 ? 8.732 -21.149 0.852 1.00 41.60 213 ARG A N 1
ATOM 1571 C CA . ARG A 1 213 ? 7.640 -21.057 1.840 1.00 41.33 213 ARG A CA 1
ATOM 1572 C C . ARG A 1 213 ? 6.244 -21.127 1.242 1.00 41.13 213 ARG A C 1
ATOM 1573 O O . ARG A 1 213 ? 5.258 -20.966 1.967 1.00 41.18 213 ARG A O 1
ATOM 1581 N N . GLY A 1 214 ? 6.161 -21.352 -0.068 1.00 41.17 214 GLY A N 1
ATOM 1582 C CA . GLY A 1 214 ? 4.888 -21.508 -0.775 1.00 40.57 214 GLY A CA 1
ATOM 1583 C C . GLY A 1 214 ? 4.022 -20.272 -0.874 1.00 40.26 214 GLY A C 1
ATOM 1584 O O . GLY A 1 214 ? 2.786 -20.355 -0.903 1.00 40.20 214 GLY A O 1
ATOM 1585 N N . LEU A 1 215 ? 4.665 -19.115 -0.945 1.00 39.81 215 LEU A N 1
ATOM 1586 C CA . LEU A 1 215 ? 3.944 -17.850 -0.985 1.00 39.60 215 LEU A CA 1
ATOM 1587 C C . LEU A 1 215 ? 3.874 -17.412 -2.436 1.00 39.93 215 LEU A C 1
ATOM 1588 O O . LEU A 1 215 ? 4.853 -16.912 -3.005 1.00 39.05 215 LEU A O 1
ATOM 1593 N N . LEU A 1 216 ? 2.710 -17.655 -3.035 1.00 40.77 216 LEU A N 1
ATOM 1594 C CA . LEU A 1 216 ? 2.481 -17.391 -4.454 1.00 41.11 216 LEU A CA 1
ATOM 1595 C C . LEU A 1 216 ? 1.206 -16.617 -4.581 1.00 41.56 216 LEU A C 1
ATOM 1596 O O . LEU A 1 216 ? 0.255 -16.896 -3.859 1.00 41.41 216 LEU A O 1
ATOM 1601 N N . LYS A 1 217 ? 1.212 -15.627 -5.474 1.00 42.44 217 LYS A N 1
ATOM 1602 C CA . LYS A 1 217 ? 0.034 -14.845 -5.798 1.00 43.70 217 LYS A CA 1
ATOM 1603 C C . LYS A 1 217 ? -0.648 -15.483 -6.991 1.00 43.74 217 LYS A C 1
ATOM 1604 O O . LYS A 1 217 ? -0.291 -16.591 -7.418 1.00 44.28 217 LYS A O 1
ATOM 1610 N N . LYS A 1 218 ? -1.625 -14.762 -7.531 1.00 44.13 218 LYS A N 1
ATOM 1611 C CA . LYS A 1 218 ? -2.282 -15.117 -8.785 1.00 44.02 218 LYS A CA 1
ATOM 1612 C C . LYS A 1 218 ? -1.237 -15.152 -9.880 1.00 43.36 218 LYS A C 1
ATOM 1613 O O . LYS A 1 218 ? -0.298 -14.344 -9.893 1.00 43.34 218 LYS A O 1
ATOM 1619 N N . GLY A 1 219 ? -1.404 -16.099 -10.797 1.00 42.44 219 GLY A N 1
ATOM 1620 C CA . GLY A 1 219 ? -0.471 -16.268 -11.899 1.00 41.41 219 GLY A CA 1
ATOM 1621 C C . GLY A 1 219 ? 0.675 -17.146 -11.471 1.00 40.81 219 GLY A C 1
ATOM 1622 O O . GLY A 1 219 ? 1.571 -17.439 -12.264 1.00 40.72 219 GLY A O 1
ATOM 1623 N N . GLY A 1 220 ? 0.633 -17.561 -10.206 1.00 40.03 220 GLY A N 1
ATOM 1624 C CA . GLY A 1 220 ? 1.728 -18.286 -9.581 1.00 39.71 220 GLY A CA 1
ATOM 1625 C C . GLY A 1 220 ? 2.991 -17.462 -9.417 1.00 39.28 220 GLY A C 1
ATOM 1626 O O . GLY A 1 220 ? 4.095 -17.991 -9.538 1.00 39.60 220 GLY A O 1
ATOM 1627 N N . VAL A 1 221 ? 2.839 -16.166 -9.156 1.00 39.00 221 VAL A N 1
ATOM 1628 C CA . VAL A 1 221 ? 3.997 -15.283 -8.966 1.00 39.02 221 VAL A CA 1
ATOM 1629 C C . VAL A 1 221 ? 4.347 -15.247 -7.470 1.00 38.68 221 VAL A C 1
ATOM 1630 O O . VAL A 1 221 ? 3.445 -15.073 -6.644 1.00 38.41 221 VAL A O 1
ATOM 1634 N N . PRO A 1 222 ? 5.641 -15.440 -7.119 1.00 38.48 222 PRO A N 1
ATOM 1635 C CA . PRO A 1 222 ? 6.081 -15.297 -5.720 1.00 38.46 222 PRO A CA 1
ATOM 1636 C C . PRO A 1 222 ? 5.562 -14.009 -5.077 1.00 38.07 222 PRO A C 1
ATOM 1637 O O . PRO A 1 222 ? 5.709 -12.928 -5.652 1.00 38.15 222 PRO A O 1
ATOM 1641 N N . ASP A 1 223 ? 4.928 -14.130 -3.913 1.00 37.90 223 ASP A N 1
ATOM 1642 C CA . ASP A 1 223 ? 4.393 -12.960 -3.214 1.00 37.89 223 ASP A CA 1
ATOM 1643 C C . ASP A 1 223 ? 5.465 -12.357 -2.298 1.00 37.32 223 ASP A C 1
ATOM 1644 O O . ASP A 1 223 ? 5.654 -12.828 -1.179 1.00 37.04 223 ASP A O 1
ATOM 1649 N N . ILE A 1 224 ? 6.145 -11.313 -2.782 1.00 36.73 224 ILE A N 1
ATOM 1650 C CA . ILE A 1 224 ? 7.227 -10.657 -2.027 1.00 35.98 224 ILE A CA 1
ATOM 1651 C C . ILE A 1 224 ? 6.702 -9.918 -0.800 1.00 36.01 224 ILE A C 1
ATOM 1652 O O . ILE A 1 224 ? 7.325 -9.947 0.248 1.00 36.12 224 ILE A O 1
ATOM 1657 N N . GLU A 1 225 ? 5.554 -9.265 -0.915 1.00 35.78 225 GLU A N 1
ATOM 1658 C CA . GLU A 1 225 ? 4.951 -8.614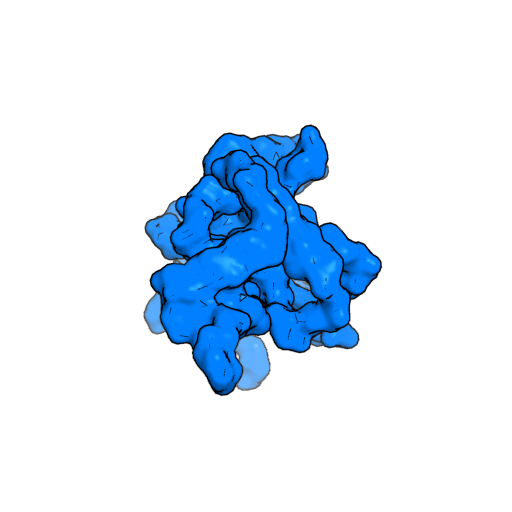 0.250 1.00 35.77 225 GLU A CA 1
ATOM 1659 C C . GLU A 1 225 ? 4.770 -9.560 1.454 1.00 34.91 225 GLU A C 1
ATOM 1660 O O . GLU A 1 225 ? 5.077 -9.199 2.593 1.00 34.93 225 GLU A O 1
ATOM 1666 N N . ARG A 1 226 ? 4.279 -10.767 1.184 1.00 33.35 226 ARG A N 1
ATOM 1667 C CA . ARG A 1 226 ? 4.050 -11.782 2.203 1.00 33.03 226 ARG A CA 1
ATOM 1668 C C . ARG A 1 226 ? 5.341 -12.441 2.684 1.00 30.66 226 ARG A C 1
ATOM 1669 O O . ARG A 1 226 ? 5.448 -12.819 3.848 1.00 29.53 226 ARG A O 1
ATOM 1677 N N . ALA A 1 227 ? 6.309 -12.604 1.778 1.00 28.74 227 ALA A N 1
ATOM 1678 C CA . ALA A 1 227 ? 7.631 -13.085 2.162 1.00 27.52 227 ALA A CA 1
ATOM 1679 C C . ALA A 1 227 ? 8.287 -12.119 3.150 1.00 26.28 227 ALA A C 1
ATOM 1680 O O . ALA A 1 227 ? 8.859 -12.545 4.150 1.00 24.50 227 ALA A O 1
ATOM 1682 N N . LEU A 1 228 ? 8.198 -10.826 2.852 1.00 26.25 228 LEU A N 1
ATOM 1683 C CA . LEU A 1 228 ? 8.737 -9.792 3.741 1.00 26.53 228 LEU A CA 1
ATOM 1684 C C . LEU A 1 228 ? 8.090 -9.830 5.119 1.00 26.93 228 LEU A C 1
ATOM 1685 O O . LEU A 1 228 ? 8.784 -9.845 6.125 1.00 26.57 228 LEU A O 1
ATOM 1690 N N . MET A 1 229 ? 6.764 -9.813 5.166 1.00 27.77 229 MET A N 1
ATOM 1691 C CA . MET A 1 229 ? 6.037 -9.913 6.437 1.00 29.12 229 MET A CA 1
ATOM 1692 C C . MET A 1 229 ? 6.482 -11.120 7.257 1.00 28.03 229 MET A C 1
ATOM 1693 O O . MET A 1 229 ? 6.825 -10.992 8.429 1.00 28.08 229 MET A O 1
ATOM 1698 N N . LEU A 1 230 ? 6.475 -12.294 6.632 1.00 27.92 230 LEU A N 1
ATOM 1699 C CA . LEU A 1 230 ? 6.840 -13.538 7.301 1.00 27.09 230 LEU A CA 1
ATOM 1700 C C . LEU A 1 230 ? 8.314 -13.580 7.670 1.00 26.46 230 LEU A C 1
ATOM 1701 O O . LEU A 1 230 ? 8.670 -14.041 8.756 1.00 25.99 230 LEU A O 1
ATOM 1706 N N . PHE A 1 231 ? 9.179 -13.120 6.764 1.00 25.53 231 PHE A N 1
ATOM 1707 C CA . PHE A 1 231 ? 10.620 -13.143 7.049 1.00 24.78 231 PHE A CA 1
ATOM 1708 C C . PHE A 1 231 ? 10.927 -12.325 8.301 1.00 24.48 231 PHE A C 1
ATOM 1709 O O . PHE A 1 231 ? 11.579 -12.817 9.236 1.00 24.01 231 PHE A O 1
ATOM 1717 N N . PHE A 1 232 ? 10.440 -11.091 8.326 1.00 24.60 232 PHE A N 1
ATOM 1718 C CA . PHE A 1 232 ? 10.755 -10.178 9.427 1.00 25.48 232 PHE A CA 1
ATOM 1719 C C . PHE A 1 232 ? 10.075 -10.557 10.725 1.00 25.65 232 PHE A C 1
ATOM 1720 O O . PHE A 1 232 ? 10.600 -10.292 11.806 1.00 25.84 232 PHE A O 1
ATOM 1728 N N . THR A 1 233 ? 8.945 -11.239 10.615 1.00 26.36 233 THR A N 1
ATOM 1729 C CA . THR A 1 233 ? 8.273 -11.815 11.781 1.00 27.31 233 THR A CA 1
ATOM 1730 C C . THR A 1 233 ? 9.157 -12.906 12.336 1.00 26.83 233 THR A C 1
ATOM 1731 O O . THR A 1 233 ? 9.407 -12.950 13.535 1.00 27.56 233 THR A O 1
ATOM 1735 N N . GLU A 1 234 ? 9.664 -13.770 11.462 1.00 26.16 234 GLU A N 1
ATOM 1736 C CA . GLU A 1 234 ? 10.625 -14.774 11.870 1.00 25.58 234 GLU A CA 1
ATOM 1737 C C . GLU A 1 234 ? 11.936 -14.216 12.457 1.00 24.58 234 GLU A C 1
ATOM 1738 O O . GLU A 1 234 ? 12.430 -14.722 13.468 1.00 24.50 234 GLU A O 1
ATOM 1744 N N . VAL A 1 235 ? 12.504 -13.193 11.834 1.00 23.73 235 VAL A N 1
ATOM 1745 C CA . VAL A 1 235 ? 13.708 -12.532 12.389 1.00 23.17 235 VAL A CA 1
ATOM 1746 C C . VAL A 1 235 ? 13.458 -12.001 13.817 1.00 23.21 235 VAL A C 1
ATOM 1747 O O . VAL A 1 235 ? 14.284 -12.199 14.727 1.00 22.70 235 VAL A O 1
ATOM 1751 N N . ALA A 1 236 ? 12.326 -11.330 13.990 1.00 23.49 236 ALA A N 1
ATOM 1752 C CA . ALA A 1 236 ? 11.938 -10.693 15.253 1.00 24.44 236 ALA A CA 1
ATOM 1753 C C . ALA A 1 236 ? 11.807 -11.719 16.388 1.00 25.58 236 ALA A C 1
ATOM 1754 O O . ALA A 1 236 ? 12.092 -11.416 17.552 1.00 25.45 236 ALA A O 1
ATOM 1756 N N . GLN A 1 237 ? 11.382 -12.929 16.013 1.00 26.72 237 GLN A N 1
ATOM 1757 C CA . GLN A 1 237 ? 11.205 -14.070 16.904 1.00 28.41 237 GLN A CA 1
ATOM 1758 C C . GLN A 1 237 ? 12.497 -14.849 17.166 1.00 28.36 237 GLN A C 1
ATOM 1759 O O . GLN A 1 237 ? 12.514 -15.761 17.979 1.00 29.15 237 GLN A O 1
ATOM 1765 N N . GLY A 1 238 ? 13.592 -14.474 16.513 1.00 28.78 238 GLY A N 1
ATOM 1766 C CA . GLY A 1 238 ? 14.847 -15.185 16.686 1.00 29.60 238 GLY A CA 1
ATOM 1767 C C . GLY A 1 238 ? 14.915 -16.499 15.915 1.00 30.87 238 GLY A C 1
ATOM 1768 O O . GLY A 1 238 ? 15.794 -17.331 16.186 1.00 30.41 238 GLY A O 1
ATOM 1769 N N . LYS A 1 239 ? 14.007 -16.682 14.946 1.00 31.48 239 LYS A N 1
ATOM 1770 C CA . LYS A 1 239 ? 13.928 -17.933 14.165 1.00 33.13 239 LYS A CA 1
ATOM 1771 C C . LYS A 1 239 ? 14.873 -17.940 12.968 1.00 34.22 239 LYS A C 1
ATOM 1772 O O . LYS A 1 239 ? 14.941 -18.927 12.227 1.00 34.47 239 LYS A O 1
ATOM 1778 N N . ALA A 1 240 ? 15.618 -16.850 12.799 1.00 35.19 240 ALA A N 1
ATOM 1779 C CA . ALA A 1 240 ? 16.483 -16.672 11.640 1.00 36.54 240 ALA A CA 1
ATOM 1780 C C . ALA A 1 240 ? 17.953 -16.549 12.041 1.00 37.11 240 ALA A C 1
ATOM 1781 O O . ALA A 1 240 ? 18.763 -16.025 11.272 1.00 38.31 240 ALA A O 1
ATOM 1783 N N . GLY A 1 241 ? 18.279 -17.050 13.235 1.00 37.19 241 GLY A N 1
ATOM 1784 C CA . GLY A 1 241 ? 19.610 -16.955 13.831 1.00 36.91 241 GLY A CA 1
ATOM 1785 C C . GLY A 1 241 ? 19.721 -16.082 15.081 1.00 36.52 241 GLY A C 1
ATOM 1786 O O . GLY A 1 241 ? 19.003 -15.082 15.195 1.00 36.16 241 GLY A O 1
ATOM 1787 N N . ARG A 1 242 ? 20.618 -16.474 16.004 1.00 36.04 242 ARG A N 1
ATOM 1788 C CA . ARG A 1 242 ? 21.081 -15.642 17.141 1.00 35.15 242 ARG A CA 1
ATOM 1789 C C . ARG A 1 242 ? 21.898 -14.490 16.578 1.00 33.90 242 ARG A C 1
ATOM 1790 O O . ARG A 1 242 ? 23.079 -14.636 16.288 1.00 34.12 242 ARG A O 1
ATOM 1798 N N . VAL A 1 243 ? 21.262 -13.342 16.431 1.00 32.58 243 VAL A N 1
ATOM 1799 C CA . VAL A 1 243 ? 21.785 -12.267 15.608 1.00 31.69 243 VAL A CA 1
ATOM 1800 C C . VAL A 1 243 ? 21.415 -10.937 16.294 1.00 30.08 243 VAL A C 1
ATOM 1801 O O . VAL A 1 243 ? 20.308 -10.807 16.769 1.00 29.14 243 VAL A O 1
ATOM 1805 N N . SER A 1 244 ? 22.360 -9.996 16.389 1.00 28.80 244 SER A N 1
ATOM 1806 C CA . SER A 1 244 ? 22.079 -8.633 16.846 1.00 27.41 244 SER A CA 1
ATOM 1807 C C . SER A 1 244 ? 22.133 -7.641 15.683 1.00 27.64 244 SER A C 1
ATOM 1808 O O . SER A 1 244 ? 22.656 -7.963 14.619 1.00 27.50 244 SER A O 1
ATOM 1811 N N . PHE A 1 245 ? 21.593 -6.438 15.878 1.00 27.52 245 PHE A N 1
ATOM 1812 C CA . PHE A 1 245 ? 21.394 -5.518 14.751 1.00 27.54 245 PHE A CA 1
ATOM 1813 C C . PHE A 1 245 ? 22.098 -4.187 14.922 1.00 28.18 245 PHE A C 1
ATOM 1814 O O . PHE A 1 245 ? 22.081 -3.370 14.001 1.00 27.54 245 PHE A O 1
ATOM 1822 N N . GLU A 1 246 ? 22.677 -3.977 16.107 1.00 29.07 246 GLU A N 1
ATOM 1823 C CA . GLU A 1 246 ? 23.412 -2.754 16.465 1.00 30.82 246 GLU A CA 1
ATOM 1824 C C . GLU A 1 246 ? 24.552 -3.127 17.400 1.00 31.95 246 GLU A C 1
ATOM 1825 O O . GLU A 1 246 ? 24.395 -4.032 18.222 1.00 31.18 246 GLU A O 1
ATOM 1831 N N . ARG A 1 247 ? 25.659 -2.385 17.285 1.00 34.17 247 ARG A N 1
ATOM 1832 C CA . ARG A 1 247 ? 26.854 -2.464 18.140 1.00 36.94 247 ARG A CA 1
ATOM 1833 C C . ARG A 1 247 ? 27.163 -1.072 18.702 1.00 38.13 247 ARG A C 1
ATOM 1834 O O . ARG A 1 247 ? 26.968 -0.087 17.997 1.00 37.68 247 ARG A O 1
ATOM 1842 N N . PRO A 1 248 ? 27.676 -0.985 19.957 1.00 39.91 248 PRO A N 1
ATOM 1843 C CA . PRO A 1 248 ? 27.895 0.320 20.608 1.00 41.84 248 PRO A CA 1
ATOM 1844 C C . PRO A 1 248 ? 28.417 1.543 19.792 1.00 44.41 248 PRO A C 1
ATOM 1845 O O . PRO A 1 248 ? 28.007 2.653 20.145 1.00 45.50 248 PRO A O 1
ATOM 1849 N N . GLU A 1 249 ? 29.290 1.464 18.776 1.00 46.71 249 GLU A N 1
ATOM 1850 C CA . GLU A 1 249 ? 30.417 0.544 18.510 1.00 49.28 249 GLU A CA 1
ATOM 1851 C C . GLU A 1 249 ? 31.047 0.673 17.094 1.00 50.68 249 GLU A C 1
ATOM 1852 O O . GLU A 1 249 ? 32.195 0.256 16.943 1.00 51.20 249 GLU A O 1
ATOM 1858 N N . ASP A 1 250 ? 30.360 1.173 16.049 1.00 52.26 250 ASP A N 1
ATOM 1859 C CA . ASP A 1 250 ? 28.937 1.572 15.993 1.00 53.43 250 ASP A CA 1
ATOM 1860 C C . ASP A 1 250 ? 28.119 0.798 14.935 1.00 53.96 250 ASP A C 1
ATOM 1861 O O . ASP A 1 250 ? 26.985 1.185 14.618 1.00 53.90 250 ASP A O 1
ATOM 1866 N N . ILE A 1 251 ? 28.688 -0.283 14.393 1.00 54.68 251 ILE A N 1
ATOM 1867 C CA . ILE A 1 251 ? 28.015 -1.093 13.353 1.00 55.14 251 ILE A CA 1
ATOM 1868 C C . ILE A 1 251 ? 26.950 -2.010 13.954 1.00 55.10 251 ILE A C 1
ATOM 1869 O O . ILE A 1 251 ? 25.894 -1.542 14.382 1.00 55.31 251 ILE A O 1
#

Radius of gyration: 19.03 Å; Cα contacts (8 Å, |Δi|>4): 390; chains: 1; bounding box: 41×34×62 Å

CATH classification: 3.40.50.300 (+1 more: 1.10.1580.10)

Solvent-accessible surface area: 12819 Å² total; per-residue (Å²): 99,153,27,82,153,105,2,71,72,17,8,181,78,8,59,8,0,0,8,0,17,0,0,2,0,0,83,3,0,12,5,178,51,13,90,25,100,218,46,85,35,0,6,0,0,7,38,30,55,30,0,39,118,151,12,11,109,106,0,19,69,50,2,128,172,92,69,99,84,19,21,29,2,53,159,62,20,66,58,144,60,0,36,159,78,1,74,24,91,198,120,6,92,0,0,0,0,0,2,37,71,3,15,14,71,51,6,3,91,37,0,48,46,219,116,109,233,66,58,98,67,3,35,14,161,99,39,1,69,0,0,40,57,30,2,69,1,104,26,92,65,164,36,79,48,19,3,0,23,6,5,0,3,31,10,26,63,17,111,154,19,175,47,125,144,25,22,64,61,0,8,89,12,6,10,176,49,74,59,48,173,56,55,40,81,121,40,0,66,68,20,0,134,156,107,60,10,89,117,194,83,41,83,13,15,58,128,128,0,13,90,56,6,3,53,27,4,6,94,18,145,24,34,125,8,10,7,14,85,15,77,112,118

Sequence (233 aa):
EKAKRQIKDLLRLVNTVVEVRDARAPFATSAYGVDFSRKETIILLNKVDIADEKTTKKWVEFFKKQGKRVITTHKGEPRKVLLKKLSFDRLARVLIVGVPNTGKSTIINKLKGKRAKGIQWFSLENGVKILDTPGILYKNIFSEDLAAKLLLVGSLPVERIEDQRIFERAFEIFARSIGIESSFSEFFEDFARKRGLLKKGGVPDIERALMLFFTEVAQGKAGRVSFERPEDI

Nearest PDB structures (foldseek):
  3cnl-assembly1_A  TM=1.004E+00  e=5.553E-48  Thermotoga maritima
  3cno-assembly1_A  TM=9.759E-01  e=1.465E-41  Thermotoga maritima
  6g15-assembly2_B  TM=7.847E-01  e=5.210E-16  Staphylococcus aureus subsp. aureus USA300
  6g15-assembly1_A  TM=7.414E-01  e=8.728E-17  Staphylococcus aureus subsp. aureus USA300
  2ywb-assembly3_A  TM=3.216E-01  e=4.709E-01  Thermus thermophilus HB8

Organism: Thermotoga maritima (strain ATCC 43589 / DSM 3109 / JCM 10099 / NBRC 100826 / MSB8) (NCBI:txid243274)

Secondary structure (DSSP, 8-state):
--TTHHHHHHHTT-SEEEEEEETTSTTTTS-TTS--TTSEEEEEEE-GGGS-HHHHHHHHHHHHHTT--EEE--TTS-HHHHHHHH---TT-EEEEEESTTSSHHHHHHHHHTT----S-EEE-TTS-EEESS-EE------SHHHHHHHHHTTSS-GGG---HHHHHHHHHHHHHHHT----HHHHHHHHHHHTT-B-GGG-B-HHHHHHHHHHHHHTTTT-S--S--TT--

Foldseek 3Di:
DVPVVVVVVVPVQWQEEEEQAALLCRVLWGQPPHDCPRHHYEDEHEPLVLADVVQSVLVVVLQVVVVHHYDYYYLPDALVVVCVSVVDDLAGEYAYEIAPPRQRLSNLCRQQPPHDVPFDWDAHPSGHTYTSDHYHHDDDDPDLLSLLQCLLLVRDALVNDDDVVSLQNNVVLVCVQVVHDDHPVVVQQVQQVVPVNADPVRGRDSSVSSRVVSVCSSVSNSGSTHRAHPPGD

InterPro domains:
  IPR006073 GTP binding domain [PF01926] (101-157)
  IPR016478 GTPase, MTG1 [PIRSF006230] (2-250)
  IPR019991 GTP-binding protein, ribosome biogenesis [TIGR03596] (2-246)
  IPR023179 GTP-binding protein, orthogonal bundle domain superfamily [G3DSA:1.10.1580.10] (159-249)
  IPR027417 P-loop containing nucleoside triphosphate hydrolase [G3DSA:3.40.50.300] (1-156)
  IPR027417 P-loop containing nucleoside triphosphate hydrolase [SSF52540] (7-169)
  IPR030378 Circularly permuted (CP)-type guanine nucleotide-binding (G) domain [PS51721] (12-157)